Protein AF-A0A7R9MNR8-F1 (afdb_monomer_lite)

Secondary structure (DSSP, 8-state):
-HHHHHHHHHHTTT-GGGSSHHHHHHHHHHHHTT----SS---SHHHHHHHHHHHHHHHHHHHHHHHHHHHHHHHHHHHHHHHHHHHHHHHHHHHHHHHHHHHHHHHHHHHHHHHHHTT---HHHHHHHHHHHHHHHHHHHHHHHHHHHHHHHHS---HHHHHHHHHHHHHHHHHHHHHHHHHHHT-

InterPro domains:
  IPR003937 Potassium channel, voltage dependent, KCNQ [PTHR47735] (5-116)
  IPR013099 Potassium channel domain [PF07885] (7-70)
  IPR013821 Potassium channel, voltage dependent, KCNQ, C-terminal [PF03520] (137-187)

Radius of gyration: 37.28 Å; chains: 1; bounding box: 71×50×100 Å

Sequence (187 aa):
CLLGYISYIVEKDDNEQFDNIAEAMWWSVVTLATVGYGDRVPVTWLGKLIASVFTVLGVALFALPAGIIGAGLALKVEEEERNRQRKKKKAAAATLIQCAWRCYKSSIKYNETSRFFAHKPTDIYKFYYFETIEKKFICLTKFFIAKQRFVDLLRPLDIKSIIESYKYGQLDVMSRVGHMQTTIDTI

Organism: NCBI:txid334625

Foldseek 3Di:
DVLLVVLLVVQCVPDPQSVDSVSSVVQVVCLLVVNCPVSDDRPDPVNVVSNVVVSVVSVVVVCVVVVVVVVVVVVVVVVVVVVVLVVQLVVLVVQLVVLVVQLVVLVVVLVVLVVVCVVPDDPVSVVVNVVSVVSNVVSVVSNVVSVVSNVVSVDDDDVVVVVVVVVVVVVVVVVVVVVVVVVVVVD

pLDDT: mean 87.33, std 8.35, range [61.56, 96.88]

Structure (mmCIF, N/CA/C/O backbone):
data_AF-A0A7R9MNR8-F1
#
_entry.id   AF-A0A7R9MNR8-F1
#
loop_
_atom_site.group_PDB
_atom_site.id
_atom_site.type_symbol
_atom_site.label_atom_id
_atom_site.label_alt_id
_atom_site.label_comp_id
_atom_site.label_asym_id
_atom_site.label_entity_id
_atom_site.label_seq_id
_atom_site.pdbx_PDB_ins_code
_atom_site.Cartn_x
_atom_site.Cartn_y
_atom_site.Cartn_z
_atom_site.occupancy
_atom_site.B_iso_or_equiv
_atom_site.auth_seq_id
_atom_site.auth_comp_id
_atom_site.auth_asym_id
_atom_site.auth_atom_id
_atom_site.pdbx_PDB_model_num
ATOM 1 N N . CYS A 1 1 ? -13.052 5.473 27.434 1.00 77.69 1 CYS A N 1
ATOM 2 C CA . CYS A 1 1 ? -12.970 6.334 28.638 1.00 77.69 1 CYS A CA 1
ATOM 3 C C . CYS A 1 1 ? -14.328 6.891 29.062 1.00 77.69 1 CYS A C 1
ATOM 5 O O . CYS A 1 1 ? -14.785 6.504 30.126 1.00 77.69 1 CYS A O 1
ATOM 7 N N . LEU A 1 2 ? -15.007 7.719 28.249 1.00 89.25 2 LEU A N 1
ATOM 8 C CA . LEU A 1 2 ? -16.340 8.250 28.606 1.00 89.25 2 LEU A CA 1
ATOM 9 C C . LEU A 1 2 ? -17.377 7.144 28.858 1.00 89.25 2 LEU A C 1
ATOM 11 O O . LEU A 1 2 ? -18.070 7.187 29.865 1.00 89.25 2 LEU A O 1
ATOM 15 N N . LEU A 1 3 ? -17.410 6.115 28.002 1.00 91.81 3 LEU A N 1
ATOM 16 C CA . LEU A 1 3 ? -18.288 4.951 28.170 1.00 91.81 3 LEU A CA 1
ATOM 17 C C . LEU A 1 3 ? -18.103 4.263 29.538 1.00 91.81 3 LEU A C 1
ATOM 19 O O . LEU A 1 3 ? -19.086 3.959 30.207 1.00 91.81 3 LEU A O 1
ATOM 23 N N . GLY A 1 4 ? -16.854 4.058 29.970 1.00 92.00 4 GLY A N 1
ATOM 24 C CA . GLY A 1 4 ? -16.546 3.453 31.269 1.00 92.00 4 GLY A CA 1
ATOM 25 C C . GLY A 1 4 ? -16.951 4.342 32.444 1.00 92.00 4 GLY A C 1
ATOM 26 O O . GLY A 1 4 ? -17.544 3.857 33.395 1.00 92.00 4 GLY A O 1
ATOM 27 N N . TYR A 1 5 ? -16.714 5.654 32.354 1.00 92.81 5 TYR A N 1
ATOM 28 C CA . TYR A 1 5 ? -17.114 6.596 33.404 1.00 92.81 5 TYR A CA 1
ATOM 29 C C . TYR A 1 5 ? -18.638 6.692 33.571 1.00 92.81 5 TYR A C 1
ATOM 31 O O . TYR A 1 5 ? -19.136 6.649 34.691 1.00 92.81 5 TYR A O 1
ATOM 39 N N . ILE A 1 6 ? -19.387 6.779 32.467 1.00 92.50 6 ILE A N 1
ATOM 40 C CA . ILE A 1 6 ? -20.854 6.849 32.522 1.00 92.50 6 ILE A CA 1
ATOM 41 C C . ILE A 1 6 ? -21.433 5.531 33.047 1.00 92.50 6 ILE A C 1
ATOM 43 O O . ILE A 1 6 ? -22.323 5.550 33.890 1.00 92.50 6 ILE A O 1
ATOM 47 N N . SER A 1 7 ? -20.898 4.393 32.601 1.00 91.69 7 SER A N 1
ATOM 48 C CA . SER A 1 7 ? -21.370 3.083 33.068 1.00 91.69 7 SER A CA 1
ATOM 49 C C . SER A 1 7 ? -21.051 2.856 34.545 1.00 91.69 7 SER A C 1
ATOM 51 O O . SER A 1 7 ? -21.878 2.293 35.243 1.00 91.69 7 SER A O 1
ATOM 53 N N . TYR A 1 8 ? -19.922 3.373 35.050 1.00 93.44 8 TYR A N 1
ATOM 54 C CA . TYR A 1 8 ? -19.621 3.374 36.485 1.00 93.44 8 TYR A CA 1
ATOM 55 C C . TYR A 1 8 ? -20.694 4.109 37.291 1.00 93.44 8 TYR A C 1
ATOM 57 O O . TYR A 1 8 ? -21.227 3.553 38.238 1.00 93.44 8 TYR A O 1
ATOM 65 N N . ILE A 1 9 ? -21.050 5.338 36.901 1.00 93.12 9 ILE A N 1
ATOM 66 C CA . ILE A 1 9 ? -22.051 6.127 37.638 1.00 93.12 9 ILE A CA 1
ATOM 67 C C . ILE A 1 9 ? -23.422 5.442 37.633 1.00 93.12 9 ILE A C 1
ATOM 69 O O . ILE A 1 9 ? -24.132 5.508 38.627 1.00 93.12 9 ILE A O 1
ATOM 73 N N . VAL A 1 10 ? -23.795 4.806 36.521 1.00 92.62 10 VAL A N 1
ATOM 74 C CA . VAL A 1 10 ? -25.116 4.181 36.364 1.00 92.62 10 VAL A CA 1
ATOM 75 C C . VAL A 1 10 ? -25.206 2.814 37.048 1.00 92.62 10 VAL A C 1
ATOM 77 O O . VAL A 1 10 ? -26.281 2.446 37.499 1.00 92.62 10 VAL A O 1
ATOM 80 N N . GLU A 1 11 ? -24.109 2.059 37.121 1.00 92.50 11 GLU A N 1
ATOM 81 C CA . GLU A 1 11 ? -24.115 0.675 37.622 1.00 92.50 11 GLU A CA 1
ATOM 82 C C . GLU A 1 11 ? -23.574 0.526 39.048 1.00 92.50 11 GLU A C 1
ATOM 84 O O . GLU A 1 11 ? -23.785 -0.521 39.648 1.00 92.50 11 GLU A O 1
ATOM 89 N N . LYS A 1 12 ? -22.893 1.532 39.612 1.00 90.62 12 LYS A N 1
ATOM 90 C CA . LYS A 1 12 ? -22.214 1.414 40.915 1.00 90.62 12 LYS A CA 1
ATOM 91 C C . LYS A 1 12 ? -23.130 0.964 42.058 1.00 90.62 12 LYS A C 1
ATOM 93 O O . LYS A 1 12 ? -22.686 0.200 42.908 1.00 90.62 12 LYS A O 1
ATOM 98 N N . ASP A 1 13 ? -24.368 1.450 42.092 1.00 89.31 13 ASP A N 1
ATOM 99 C CA . ASP A 1 13 ? -25.290 1.177 43.202 1.00 89.31 13 ASP A CA 1
ATOM 100 C C . ASP A 1 13 ? -26.011 -0.177 43.057 1.00 89.31 13 ASP A C 1
ATOM 102 O O . ASP A 1 13 ? -26.418 -0.766 44.056 1.00 89.31 13 ASP A O 1
ATOM 106 N N . ASP A 1 14 ? -26.128 -0.693 41.828 1.00 88.31 14 ASP A N 1
ATOM 107 C CA . ASP A 1 14 ? -26.904 -1.898 41.500 1.00 88.31 14 ASP A CA 1
ATOM 108 C C . ASP A 1 14 ? -26.027 -3.117 41.138 1.00 88.31 14 ASP A C 1
ATOM 110 O O . ASP A 1 14 ? -26.533 -4.237 41.035 1.00 88.31 14 ASP A O 1
ATOM 114 N N . ASN A 1 15 ? -24.722 -2.928 40.904 1.00 89.25 15 ASN A N 1
ATOM 115 C CA . ASN A 1 15 ? -23.838 -3.956 40.358 1.00 89.25 15 ASN A CA 1
ATOM 116 C C . ASN A 1 15 ? -22.444 -3.955 41.007 1.00 89.25 15 ASN A C 1
ATOM 118 O O . ASN A 1 15 ? -21.586 -3.124 40.703 1.00 89.25 15 ASN A O 1
ATOM 122 N N . GLU A 1 16 ? -22.172 -4.983 41.816 1.00 88.56 16 GLU A N 1
ATOM 123 C CA . GLU A 1 16 ? -20.882 -5.188 42.496 1.00 88.56 16 GLU A CA 1
ATOM 124 C C . GLU A 1 16 ? -19.697 -5.365 41.522 1.00 88.56 16 GLU A C 1
ATOM 126 O O . GLU A 1 16 ? -18.543 -5.157 41.892 1.00 88.56 16 GLU A O 1
ATOM 131 N N . GLN A 1 17 ? -19.951 -5.694 40.247 1.00 89.12 17 GLN A N 1
ATOM 132 C CA . GLN A 1 17 ? -18.903 -5.813 39.222 1.00 89.12 17 GLN A CA 1
ATOM 133 C C . GLN A 1 17 ? -18.257 -4.461 38.867 1.00 89.12 17 GLN A C 1
ATOM 135 O O . GLN A 1 17 ? -17.151 -4.435 38.319 1.00 89.12 17 GLN A O 1
ATOM 140 N N . PHE A 1 18 ? -18.935 -3.346 39.171 1.00 89.00 18 PHE A N 1
ATOM 141 C CA . PHE A 1 18 ? -18.499 -1.974 38.894 1.00 89.00 18 PHE A CA 1
ATOM 142 C C . PHE A 1 18 ? -18.118 -1.209 40.173 1.00 89.00 18 PHE A C 1
ATOM 144 O O . PHE A 1 18 ? -18.312 0.001 40.250 1.00 89.00 18 PHE A O 1
ATOM 151 N N . ASP A 1 19 ? -17.529 -1.889 41.161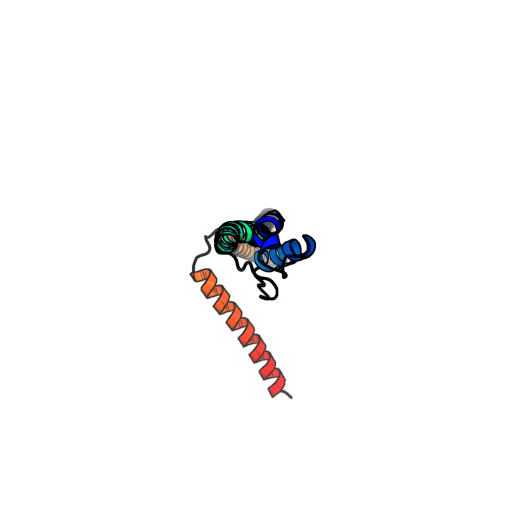 1.00 88.00 19 ASP A N 1
ATOM 152 C CA . ASP A 1 19 ? -17.138 -1.289 42.448 1.00 88.00 19 ASP A CA 1
ATOM 153 C C . ASP A 1 19 ? -16.115 -0.137 42.296 1.00 88.00 19 ASP A C 1
ATOM 155 O O . ASP A 1 19 ? -16.270 0.970 42.828 1.00 88.00 19 ASP A O 1
ATOM 159 N N . ASN A 1 20 ? -15.100 -0.346 41.449 1.00 91.44 20 ASN A N 1
ATOM 160 C CA . ASN A 1 20 ? -14.045 0.631 41.179 1.00 91.44 20 ASN A CA 1
ATOM 161 C C . ASN A 1 20 ? -14.114 1.190 39.753 1.00 91.44 20 ASN A C 1
ATOM 163 O O . ASN A 1 20 ? -14.348 0.467 38.785 1.00 91.44 20 ASN A O 1
ATOM 167 N N . ILE A 1 21 ? -13.782 2.477 39.590 1.00 92.62 21 ILE A N 1
ATOM 168 C CA . ILE A 1 21 ? -13.723 3.126 38.266 1.00 92.62 21 ILE A CA 1
ATOM 169 C C . ILE A 1 21 ? -12.758 2.415 37.302 1.00 92.62 21 ILE A C 1
ATOM 171 O O . ILE A 1 21 ? -12.997 2.384 36.096 1.00 92.62 21 ILE A O 1
ATOM 175 N N . ALA A 1 22 ? -11.688 1.810 37.828 1.00 93.12 22 ALA A N 1
ATOM 176 C CA . ALA A 1 22 ? -10.733 1.031 37.046 1.00 93.12 22 ALA A CA 1
ATOM 177 C C . ALA A 1 22 ? -11.398 -0.165 36.343 1.00 93.12 22 ALA A C 1
ATOM 179 O O . ALA A 1 22 ? -11.088 -0.442 35.186 1.00 93.12 22 ALA A O 1
ATOM 180 N N . GLU A 1 23 ? -12.366 -0.808 36.997 1.00 92.12 23 GLU A N 1
ATOM 181 C CA . GLU A 1 23 ? -13.097 -1.957 36.456 1.00 92.12 23 GLU A CA 1
ATOM 182 C C . GLU A 1 23 ? -14.050 -1.540 35.338 1.00 92.12 23 GLU A C 1
ATOM 184 O O . GLU A 1 23 ? -14.125 -2.172 34.283 1.00 92.12 23 GLU A O 1
ATOM 189 N N . ALA A 1 24 ? -14.701 -0.390 35.513 1.00 93.06 24 ALA A N 1
ATOM 190 C CA . ALA A 1 24 ? -15.523 0.211 34.474 1.00 93.06 24 ALA A CA 1
ATOM 191 C C . ALA A 1 24 ? -14.689 0.646 33.256 1.00 93.06 24 ALA A C 1
ATOM 193 O O . ALA A 1 24 ? -15.119 0.519 32.104 1.00 93.06 24 ALA A O 1
ATOM 194 N N . MET A 1 25 ? -13.471 1.151 33.491 1.00 93.25 25 MET A N 1
ATOM 195 C CA . MET A 1 25 ? -12.528 1.474 32.422 1.00 93.25 25 MET A CA 1
ATOM 196 C C . MET A 1 25 ? -12.075 0.216 31.680 1.00 93.25 25 MET A C 1
ATOM 198 O O . MET A 1 25 ? -12.123 0.226 30.448 1.00 93.25 25 MET A O 1
ATOM 202 N N . TRP A 1 26 ? -11.710 -0.850 32.400 1.00 93.62 26 TRP A N 1
ATOM 203 C CA . TRP A 1 26 ? -11.358 -2.153 31.829 1.00 93.62 26 TRP A CA 1
ATOM 204 C C . TRP A 1 26 ? -12.468 -2.680 30.919 1.00 93.62 26 TRP A C 1
ATOM 206 O O . TRP A 1 26 ? -12.231 -2.901 29.727 1.00 93.62 26 TRP A O 1
ATOM 216 N N . TRP A 1 27 ? -13.697 -2.757 31.435 1.00 93.94 27 TRP A N 1
ATOM 217 C CA .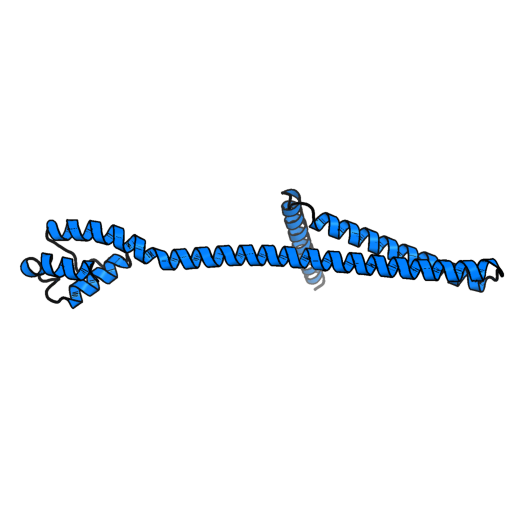 TRP A 1 27 ? -14.864 -3.161 30.656 1.00 93.94 27 TRP A CA 1
ATOM 218 C C . TRP A 1 27 ? -15.039 -2.303 29.395 1.00 93.94 27 TRP A C 1
ATOM 220 O O . TRP A 1 27 ? -15.268 -2.831 28.304 1.00 93.94 27 TRP A O 1
ATOM 230 N N . SER A 1 28 ? -14.870 -0.979 29.504 1.00 93.00 28 SER A N 1
ATOM 231 C CA . SER A 1 28 ? -15.012 -0.080 28.355 1.00 93.00 28 SER A CA 1
ATOM 232 C C . SER A 1 28 ? -13.949 -0.309 27.278 1.00 93.00 28 SER A C 1
ATOM 234 O O . SER A 1 28 ? -14.263 -0.215 26.095 1.00 93.00 28 SER A O 1
ATOM 236 N N . VAL A 1 29 ? -12.706 -0.633 27.653 1.00 93.12 29 VAL A N 1
ATOM 237 C CA . VAL A 1 29 ? -11.627 -0.930 26.697 1.00 93.12 29 VAL A CA 1
ATOM 238 C C . VAL A 1 29 ? -11.895 -2.256 25.990 1.00 93.12 29 VAL A C 1
ATOM 240 O O . VAL A 1 29 ? -11.846 -2.306 24.765 1.00 93.12 29 VAL A O 1
ATOM 243 N N . VAL A 1 30 ? -12.245 -3.303 26.742 1.00 93.62 30 VAL A N 1
ATOM 244 C CA . VAL A 1 30 ? -12.577 -4.637 26.210 1.00 93.62 30 VAL A CA 1
ATOM 245 C C . VAL A 1 30 ? -13.776 -4.581 25.260 1.00 93.62 30 VAL A C 1
ATOM 247 O O . VAL A 1 30 ? -13.766 -5.218 24.205 1.00 93.62 30 VAL A O 1
ATOM 250 N N . THR A 1 31 ? -14.792 -3.790 25.608 1.00 92.25 31 THR A N 1
ATOM 251 C CA . THR A 1 31 ? -16.005 -3.614 24.800 1.00 92.25 31 THR A CA 1
ATOM 252 C C . THR A 1 31 ? -15.723 -2.812 23.526 1.00 92.25 31 THR A C 1
ATOM 254 O O . THR A 1 31 ? -16.131 -3.221 22.442 1.00 92.25 31 THR A O 1
ATOM 257 N N . LEU A 1 32 ? -14.969 -1.708 23.617 1.00 91.25 32 LEU A N 1
ATOM 258 C CA . LEU A 1 32 ? -14.609 -0.884 22.452 1.00 91.25 32 LEU A CA 1
ATOM 259 C C . LEU A 1 32 ? -13.645 -1.587 21.494 1.00 91.25 32 LEU A C 1
ATOM 261 O O . LEU A 1 32 ? -13.730 -1.386 20.286 1.00 91.25 32 LEU A O 1
ATOM 265 N N . ALA A 1 33 ? -12.763 -2.435 22.021 1.00 91.56 33 ALA A N 1
ATOM 266 C CA . ALA A 1 33 ? -11.901 -3.298 21.223 1.00 91.56 33 ALA A CA 1
ATOM 267 C C . ALA A 1 33 ? -12.650 -4.503 20.624 1.00 91.56 33 ALA A C 1
ATOM 269 O O . ALA A 1 33 ? -12.027 -5.335 19.969 1.00 91.56 33 ALA A O 1
ATOM 270 N N . THR A 1 34 ? -13.970 -4.613 20.825 1.00 92.56 34 THR A N 1
ATOM 271 C CA . THR A 1 34 ? -14.826 -5.710 20.338 1.00 92.56 34 THR A CA 1
ATOM 272 C C . THR A 1 34 ? -14.420 -7.106 20.828 1.00 92.56 34 THR A C 1
ATOM 274 O O . THR A 1 34 ? -14.786 -8.103 20.216 1.00 92.56 34 THR A O 1
ATOM 277 N N . VAL A 1 35 ? -13.684 -7.190 21.943 1.00 94.56 35 VAL A N 1
ATOM 278 C CA . VAL A 1 35 ? -13.235 -8.468 22.520 1.00 94.56 35 VAL A CA 1
ATOM 279 C C . VAL A 1 35 ? -14.364 -9.136 23.304 1.00 94.56 35 VAL A C 1
ATOM 281 O O . VAL A 1 35 ? -14.659 -10.302 23.074 1.00 94.56 35 VAL A O 1
ATOM 284 N N . GLY A 1 36 ? -15.013 -8.389 24.205 1.00 93.12 36 GLY A N 1
ATOM 285 C CA . GLY A 1 36 ? -16.240 -8.825 24.882 1.00 93.12 36 GLY A CA 1
ATOM 286 C C . GLY A 1 36 ? -16.108 -10.089 25.741 1.00 93.12 36 GLY A C 1
ATOM 287 O O . GLY A 1 36 ? -16.893 -11.014 25.568 1.00 93.12 36 GLY A O 1
ATOM 288 N N . TYR A 1 37 ? -15.162 -10.129 26.687 1.00 93.56 37 TYR A N 1
ATOM 289 C CA . TYR A 1 37 ? -14.966 -11.290 27.574 1.00 93.56 37 TYR A CA 1
ATOM 290 C C . TYR A 1 37 ? -16.206 -11.679 28.396 1.00 93.56 37 TYR A C 1
ATOM 292 O O . TYR A 1 37 ? -16.355 -12.845 28.751 1.00 93.56 37 TYR A O 1
ATOM 300 N N . GLY A 1 38 ? -17.090 -10.721 28.694 1.00 91.75 38 GLY A N 1
ATOM 301 C CA . GLY A 1 38 ? -18.311 -10.962 29.470 1.00 91.75 38 GLY A CA 1
ATOM 302 C C . GLY A 1 38 ? -18.076 -11.146 30.973 1.00 91.75 38 GLY A C 1
ATOM 303 O O . G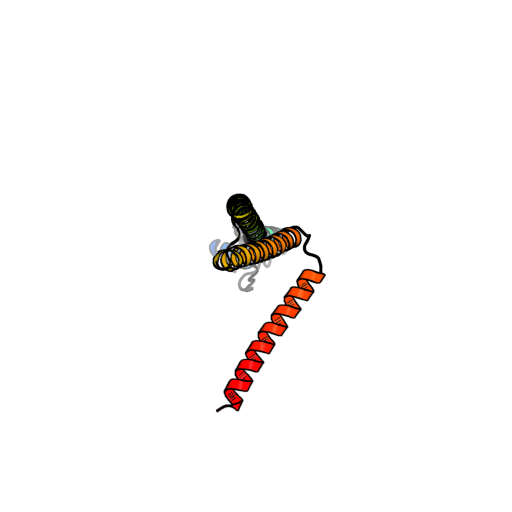LY A 1 38 ? -18.990 -11.548 31.681 1.00 91.75 38 GLY A O 1
ATOM 304 N N . ASP A 1 39 ? -16.872 -10.837 31.459 1.00 92.19 39 ASP A N 1
ATOM 305 C CA . ASP A 1 39 ? -16.488 -10.856 32.874 1.00 92.19 39 ASP A CA 1
ATOM 306 C C . ASP A 1 39 ? -17.197 -9.767 33.688 1.00 92.19 39 ASP A C 1
ATOM 308 O O . ASP A 1 39 ? -17.528 -9.970 34.854 1.00 92.19 39 ASP A O 1
ATOM 312 N N . ARG A 1 40 ? -17.440 -8.614 33.061 1.00 90.44 40 ARG A N 1
ATOM 313 C CA . ARG A 1 40 ? -18.198 -7.496 33.625 1.00 90.44 40 ARG A CA 1
ATOM 314 C C . ARG A 1 40 ? -19.200 -7.019 32.596 1.00 90.44 40 ARG A C 1
ATOM 316 O O . ARG A 1 40 ? -18.846 -6.859 31.429 1.00 90.44 40 ARG A O 1
ATOM 323 N N . VAL A 1 41 ? -20.445 -6.799 33.000 1.00 92.50 41 VAL A N 1
ATOM 324 C CA . VAL A 1 41 ? -21.503 -6.322 32.098 1.00 92.50 41 VAL A CA 1
ATOM 325 C C . VAL A 1 41 ? -22.496 -5.436 32.846 1.00 92.50 41 VAL A C 1
ATOM 327 O O . VAL A 1 41 ? -22.835 -5.751 33.986 1.00 92.50 41 VAL A O 1
ATOM 330 N N . PRO A 1 42 ? -22.989 -4.344 32.232 1.00 92.44 42 PRO A N 1
ATOM 331 C CA . PRO A 1 42 ? -24.052 -3.552 32.835 1.00 92.44 42 PRO A CA 1
ATOM 332 C C . PRO A 1 42 ? -25.316 -4.409 32.965 1.00 92.44 42 PRO A C 1
ATOM 334 O O . PRO A 1 42 ? -25.736 -5.065 32.004 1.00 92.44 42 PRO A O 1
ATOM 337 N N . VAL A 1 43 ? -25.916 -4.427 34.152 1.00 92.44 43 VAL A N 1
ATOM 338 C CA . VAL A 1 43 ? -27.105 -5.224 34.476 1.00 92.44 43 VAL A CA 1
ATOM 339 C C . VAL A 1 43 ? -28.363 -4.364 34.375 1.00 92.44 43 VAL A C 1
ATOM 341 O O . VAL A 1 43 ? -29.393 -4.859 33.892 1.00 92.44 43 VAL A O 1
ATOM 344 N N . THR A 1 44 ? -28.269 -3.081 34.736 1.00 94.44 44 THR A N 1
ATOM 345 C CA . THR A 1 44 ? -29.399 -2.148 34.735 1.00 94.44 44 THR A CA 1
ATOM 346 C C . THR A 1 44 ? -29.912 -1.892 33.316 1.00 94.44 44 THR A C 1
ATOM 348 O O . THR A 1 44 ? -29.174 -1.919 32.325 1.00 94.44 44 THR A O 1
ATOM 351 N N . TRP A 1 45 ? -31.214 -1.625 33.192 1.00 93.00 45 TRP A N 1
ATOM 352 C CA . TRP A 1 45 ? -31.818 -1.284 31.900 1.00 93.00 45 TRP A CA 1
ATOM 353 C C . TRP A 1 45 ? -31.204 -0.009 31.303 1.00 93.00 45 TRP A C 1
ATOM 355 O O . TRP A 1 45 ? -30.883 0.036 30.113 1.00 93.00 45 TRP A O 1
ATOM 365 N N . LEU A 1 46 ? -30.997 1.010 32.141 1.00 92.25 46 LEU A N 1
ATOM 366 C CA . LEU A 1 46 ? -30.428 2.288 31.723 1.00 92.25 46 LEU A CA 1
ATOM 367 C C . LEU A 1 46 ? -28.963 2.136 31.287 1.00 92.25 46 LEU A C 1
ATOM 369 O O . LEU A 1 46 ? -28.584 2.652 30.233 1.00 92.25 46 LEU A O 1
ATOM 373 N N . GLY A 1 47 ? -28.167 1.379 32.048 1.00 91.69 47 GLY A N 1
ATOM 374 C CA . GLY A 1 47 ? -26.771 1.082 31.733 1.00 91.69 47 GLY A CA 1
ATOM 375 C C . GLY A 1 47 ? -26.631 0.360 30.399 1.00 91.69 47 GLY A C 1
ATOM 376 O O . GLY A 1 47 ? -25.831 0.771 29.562 1.00 91.69 47 GLY A O 1
ATOM 377 N N . LYS A 1 48 ? -27.481 -0.638 30.129 1.00 93.50 48 LYS A N 1
ATOM 378 C CA . LYS A 1 48 ? -27.519 -1.346 28.836 1.00 93.50 48 LYS A CA 1
ATOM 379 C C . LYS A 1 48 ? -27.859 -0.427 27.664 1.00 93.50 48 LYS A C 1
ATOM 381 O O . LYS A 1 48 ? -27.220 -0.518 26.614 1.00 93.50 48 LYS A O 1
ATOM 386 N N . LEU A 1 49 ? -28.834 0.470 27.829 1.00 94.88 49 LEU A N 1
ATOM 387 C CA . LEU A 1 49 ? -29.237 1.401 26.772 1.00 94.88 49 LEU A CA 1
ATOM 388 C C . LEU A 1 49 ? -28.082 2.349 26.426 1.00 94.88 49 LEU A C 1
ATOM 390 O O . LEU A 1 49 ? -27.670 2.427 25.267 1.00 94.88 49 LEU A O 1
ATOM 394 N N . ILE A 1 50 ? -27.487 2.994 27.429 1.00 91.75 50 ILE A N 1
ATOM 395 C CA . ILE A 1 50 ? -26.356 3.909 27.233 1.00 91.75 50 ILE A CA 1
ATOM 396 C C . ILE A 1 50 ? -25.143 3.160 26.664 1.00 91.75 50 ILE A C 1
ATOM 398 O O . ILE A 1 50 ? -24.536 3.618 25.692 1.00 91.75 50 ILE A O 1
ATOM 402 N N . ALA A 1 51 ? -24.823 1.986 27.213 1.00 91.88 51 ALA A N 1
ATOM 403 C CA . ALA A 1 51 ? -23.732 1.145 26.739 1.00 91.88 51 ALA A CA 1
ATOM 404 C C . ALA A 1 51 ? -23.894 0.769 25.266 1.00 91.88 51 ALA A C 1
ATOM 406 O O . ALA A 1 51 ? -22.921 0.843 24.517 1.00 91.88 51 ALA A O 1
ATOM 407 N N . SER A 1 52 ? -25.107 0.426 24.825 1.00 93.31 52 SER A N 1
ATOM 408 C CA . SER A 1 52 ? -25.367 0.063 23.428 1.00 93.31 52 SER A CA 1
ATOM 409 C C . SER A 1 52 ? -25.089 1.226 22.467 1.00 93.31 52 SER A C 1
ATOM 411 O O . SER A 1 52 ? -24.337 1.064 21.505 1.00 93.31 52 SER A O 1
ATOM 413 N N . VAL A 1 53 ? -25.599 2.425 22.771 1.00 93.38 53 VAL A N 1
ATOM 414 C CA . VAL A 1 53 ? -25.439 3.618 21.923 1.00 93.38 53 VAL A CA 1
ATOM 415 C C . VAL A 1 53 ? -23.971 4.033 21.839 1.00 93.38 53 VAL A C 1
ATOM 417 O O . VAL A 1 53 ? -23.435 4.249 20.750 1.00 93.38 53 VAL A O 1
ATOM 420 N N . PHE A 1 54 ? -23.291 4.108 22.984 1.00 91.88 54 PHE A N 1
ATOM 421 C CA . PHE A 1 54 ? -21.889 4.517 23.030 1.00 91.88 54 PHE A CA 1
ATOM 422 C C . PHE A 1 54 ? -20.939 3.463 22.456 1.00 91.88 54 PHE A C 1
ATOM 424 O O . PHE A 1 54 ? -19.924 3.837 21.872 1.00 91.88 54 PHE A O 1
ATOM 431 N N . THR A 1 55 ? -21.253 2.170 22.576 1.00 91.75 55 THR A N 1
ATOM 432 C CA . THR A 1 55 ? -20.445 1.103 21.963 1.00 91.75 55 THR A CA 1
ATOM 433 C C . THR A 1 55 ? -20.506 1.180 20.442 1.00 91.75 55 THR A C 1
ATOM 435 O O . THR A 1 55 ? -19.458 1.142 19.804 1.00 91.75 55 THR A O 1
ATOM 438 N N . VAL A 1 56 ? -21.689 1.375 19.847 1.00 92.44 56 VAL A N 1
ATOM 439 C CA . VAL A 1 56 ? -21.824 1.511 18.382 1.00 92.44 56 VAL A CA 1
ATOM 440 C C . VAL A 1 56 ? -20.994 2.686 17.854 1.00 92.44 56 VAL A C 1
ATOM 442 O O . VAL A 1 56 ? -20.234 2.531 16.898 1.00 92.44 56 VAL A O 1
ATOM 445 N N . LEU A 1 57 ? -21.079 3.849 18.506 1.00 92.12 57 LEU A N 1
ATOM 446 C CA . LEU A 1 57 ? -20.285 5.025 18.129 1.00 92.12 57 LEU A CA 1
ATOM 447 C C . LEU A 1 57 ? -18.784 4.820 18.380 1.00 92.12 57 LEU A C 1
ATOM 449 O O . LEU A 1 57 ? -17.946 5.212 17.568 1.00 92.12 57 LEU A O 1
ATOM 453 N N . GLY A 1 58 ? -18.433 4.205 19.506 1.00 90.50 58 GLY A N 1
ATOM 454 C CA . GLY A 1 58 ? -17.051 4.014 19.916 1.00 90.50 58 GLY A CA 1
ATOM 455 C C . GLY A 1 58 ? -16.294 3.004 19.053 1.00 90.50 58 GLY A C 1
ATOM 456 O O . GLY A 1 58 ? -15.146 3.265 18.698 1.00 90.50 58 GLY A O 1
ATOM 457 N N . VAL A 1 59 ? -16.936 1.903 18.652 1.00 92.12 59 VAL A N 1
ATOM 458 C CA . VAL A 1 59 ? -16.351 0.907 17.737 1.00 92.12 59 VAL A CA 1
ATOM 459 C C . VAL A 1 59 ? -16.072 1.528 16.367 1.00 92.12 59 VAL A C 1
ATOM 461 O O . VAL A 1 59 ? -14.996 1.317 15.808 1.00 92.12 59 VAL A O 1
ATOM 464 N N . ALA A 1 60 ? -16.986 2.361 15.852 1.00 91.50 60 ALA A N 1
ATOM 465 C CA . ALA A 1 60 ? -16.778 3.063 14.587 1.00 91.50 60 ALA A CA 1
ATOM 466 C C . ALA A 1 60 ? -15.527 3.958 14.624 1.00 91.50 60 ALA A C 1
ATOM 468 O O . ALA A 1 60 ? -14.727 3.935 13.691 1.00 91.50 60 ALA A O 1
ATOM 469 N N . LEU A 1 61 ? -15.317 4.697 15.720 1.00 90.88 61 LEU A N 1
ATOM 470 C CA . LEU A 1 61 ? -14.131 5.539 15.902 1.00 90.88 61 LEU A CA 1
ATOM 471 C C . LEU A 1 61 ? -12.848 4.716 16.085 1.00 90.88 61 LEU A C 1
ATOM 473 O O . LEU A 1 61 ? -11.813 5.072 15.523 1.00 90.88 61 LEU A O 1
ATOM 477 N N . PHE A 1 62 ? -12.908 3.613 16.835 1.00 90.25 62 PHE A N 1
ATOM 478 C CA . PHE A 1 62 ? -11.749 2.750 17.078 1.00 90.25 62 PHE A CA 1
ATOM 479 C C . PHE A 1 62 ? -11.293 1.996 15.817 1.00 90.25 62 PHE A C 1
ATOM 481 O O . PHE A 1 62 ? -10.118 1.658 15.692 1.00 90.25 62 PHE A O 1
ATOM 488 N N . ALA A 1 63 ? -12.186 1.793 14.844 1.00 91.31 63 ALA A N 1
ATOM 489 C CA . ALA A 1 63 ? -11.865 1.194 13.549 1.00 91.31 63 ALA A CA 1
ATOM 490 C C . ALA A 1 63 ? -11.156 2.156 12.569 1.00 91.31 63 ALA A C 1
ATOM 492 O O . ALA A 1 63 ? -10.489 1.703 11.633 1.00 91.31 63 ALA A O 1
ATOM 493 N N . LEU A 1 64 ? -11.255 3.479 12.769 1.00 94.31 64 LEU A N 1
ATOM 494 C CA . LEU A 1 64 ? -10.700 4.472 11.837 1.00 94.31 64 LEU A CA 1
ATOM 495 C C . LEU A 1 64 ? -9.178 4.374 11.641 1.00 94.31 64 LEU A C 1
ATOM 497 O O . LEU A 1 64 ? -8.752 4.427 10.487 1.00 94.31 64 LEU A O 1
ATOM 501 N N . PRO A 1 65 ? -8.334 4.202 12.681 1.00 92.69 65 PRO A N 1
ATOM 502 C CA . PRO A 1 65 ? -6.886 4.113 12.494 1.00 92.69 65 PRO A CA 1
ATOM 503 C C . PRO A 1 65 ? -6.483 2.949 11.582 1.00 92.69 65 PRO A C 1
ATOM 505 O O . PRO A 1 65 ? -5.659 3.126 10.684 1.00 92.69 65 PRO A O 1
ATOM 508 N N . ALA A 1 66 ? -7.111 1.781 11.753 1.00 92.31 66 ALA A N 1
ATOM 509 C CA . ALA A 1 66 ? -6.884 0.626 10.890 1.00 92.31 66 ALA A CA 1
ATOM 510 C C . ALA A 1 66 ? -7.329 0.908 9.443 1.00 92.31 66 ALA A C 1
ATOM 512 O O . ALA A 1 66 ? -6.593 0.607 8.501 1.00 92.31 66 ALA A O 1
ATOM 513 N N . GLY A 1 67 ? -8.488 1.553 9.264 1.00 94.94 67 GLY A N 1
ATOM 514 C CA . GLY A 1 67 ? -8.996 1.958 7.950 1.00 94.94 67 GLY A CA 1
ATOM 515 C C . GLY A 1 67 ? -8.086 2.957 7.224 1.00 94.94 67 GLY A C 1
ATOM 516 O O . GLY A 1 67 ? -7.804 2.782 6.039 1.00 94.94 67 GLY A O 1
ATOM 517 N N . ILE A 1 68 ? -7.567 3.963 7.936 1.00 96.31 68 ILE A N 1
ATOM 518 C CA . ILE A 1 68 ? -6.647 4.973 7.385 1.00 96.31 68 ILE A CA 1
ATOM 519 C C . ILE A 1 68 ? -5.344 4.317 6.921 1.00 96.31 68 ILE A C 1
ATOM 521 O O . ILE A 1 68 ? -4.871 4.604 5.820 1.00 96.31 68 ILE A O 1
ATOM 525 N N . ILE A 1 69 ? -4.774 3.413 7.724 1.00 96.88 69 ILE A N 1
ATOM 526 C CA . ILE A 1 69 ? -3.545 2.697 7.357 1.00 96.88 69 ILE A CA 1
ATOM 527 C C . ILE A 1 69 ? -3.792 1.804 6.136 1.00 96.88 69 ILE A C 1
ATOM 529 O O . ILE A 1 69 ? -3.001 1.834 5.192 1.00 96.88 69 ILE A O 1
ATOM 533 N N . GLY A 1 70 ? -4.901 1.058 6.115 1.00 95.44 70 GLY A N 1
ATOM 534 C CA . GLY A 1 70 ? -5.272 0.211 4.979 1.00 95.44 70 GLY A CA 1
ATOM 535 C C . GLY A 1 70 ? -5.418 1.007 3.680 1.00 95.44 70 GLY A C 1
ATOM 536 O O . GLY A 1 70 ? -4.822 0.650 2.662 1.00 95.44 70 GLY A O 1
ATOM 537 N N . ALA A 1 71 ? -6.134 2.133 3.728 1.00 95.56 71 ALA A N 1
ATOM 538 C CA . ALA A 1 71 ? -6.294 3.027 2.584 1.00 95.56 71 ALA A CA 1
ATOM 539 C C . ALA A 1 71 ? -4.957 3.646 2.138 1.00 95.56 71 ALA A C 1
ATOM 541 O O . ALA A 1 71 ? -4.663 3.690 0.944 1.00 95.56 71 ALA A O 1
ATOM 542 N N . GLY A 1 72 ? -4.114 4.077 3.081 1.00 94.56 72 GLY A N 1
ATOM 543 C CA . GLY A 1 72 ? -2.801 4.649 2.780 1.00 94.56 72 GLY A CA 1
ATOM 544 C C . GLY A 1 72 ? -1.864 3.658 2.085 1.00 94.56 72 GLY A C 1
ATOM 545 O O . GLY A 1 72 ? -1.183 4.020 1.124 1.00 94.56 72 GLY A O 1
ATOM 546 N N . LEU A 1 73 ? -1.860 2.395 2.521 1.00 95.00 73 LEU A N 1
ATOM 547 C CA . LEU A 1 73 ? -1.087 1.339 1.867 1.00 95.00 73 LEU A CA 1
ATOM 548 C C . LEU A 1 73 ? -1.617 1.041 0.463 1.00 95.00 73 LEU A C 1
ATOM 550 O O . LEU A 1 73 ? -0.819 0.960 -0.470 1.00 95.00 73 LEU A O 1
ATOM 554 N N . ALA A 1 74 ? -2.937 0.946 0.291 1.00 91.00 74 ALA A N 1
ATOM 555 C CA . ALA A 1 74 ? -3.545 0.724 -1.020 1.00 91.00 74 ALA A CA 1
ATOM 556 C C . ALA A 1 74 ? -3.175 1.836 -2.020 1.00 91.00 74 ALA A C 1
ATOM 558 O O . ALA A 1 74 ? -2.725 1.547 -3.130 1.00 91.00 74 ALA A O 1
ATOM 559 N N . LEU A 1 75 ? -3.265 3.103 -1.600 1.00 94.00 75 LEU A N 1
ATOM 560 C CA . LEU A 1 75 ? -2.886 4.252 -2.429 1.00 94.00 75 LEU A CA 1
ATOM 561 C C . LEU A 1 75 ? -1.390 4.257 -2.771 1.00 94.00 75 LEU A C 1
ATOM 563 O O . LEU A 1 75 ? -1.016 4.557 -3.905 1.00 94.00 75 LEU A O 1
ATOM 567 N N . LYS A 1 76 ? -0.525 3.894 -1.816 1.00 91.69 76 LYS A N 1
ATOM 568 C CA . LYS A 1 76 ? 0.924 3.825 -2.045 1.00 91.69 76 LYS A CA 1
ATOM 569 C C . LYS A 1 76 ? 1.297 2.733 -3.049 1.00 91.69 76 LYS A C 1
ATOM 571 O O . LYS A 1 76 ? 2.169 2.960 -3.887 1.00 91.69 76 LYS A O 1
ATOM 576 N N . VAL A 1 77 ? 0.640 1.573 -2.986 1.00 93.19 77 VAL A N 1
ATOM 577 C CA . VAL A 1 77 ? 0.842 0.470 -3.942 1.00 93.19 77 VAL A CA 1
ATOM 578 C C . VAL A 1 77 ? 0.437 0.905 -5.352 1.00 93.19 77 VAL A C 1
ATOM 580 O O . VAL A 1 77 ? 1.204 0.713 -6.298 1.00 93.19 77 VAL A O 1
ATOM 583 N N . GLU A 1 78 ? -0.717 1.562 -5.490 1.00 90.38 78 GLU A N 1
ATOM 584 C CA . GLU A 1 78 ? -1.171 2.097 -6.777 1.00 90.38 78 GLU A CA 1
ATOM 585 C C . GLU A 1 78 ? -0.191 3.151 -7.326 1.00 90.38 78 GLU A C 1
ATOM 587 O O . GLU A 1 78 ? 0.180 3.136 -8.505 1.00 90.38 78 GLU A O 1
ATOM 592 N N . GLU A 1 79 ? 0.290 4.058 -6.472 1.00 92.56 79 GLU A N 1
ATOM 593 C CA . GLU A 1 79 ? 1.267 5.071 -6.864 1.00 92.56 79 GLU A CA 1
ATOM 594 C C . GLU A 1 79 ? 2.602 4.453 -7.302 1.00 92.56 79 GLU A C 1
ATOM 596 O O . GLU A 1 79 ? 3.186 4.879 -8.306 1.00 92.56 79 GLU A O 1
ATOM 601 N N . GLU A 1 80 ? 3.088 3.437 -6.589 1.00 92.12 80 GLU A N 1
ATOM 602 C CA . GLU A 1 80 ? 4.310 2.724 -6.947 1.00 92.12 80 GLU A CA 1
ATOM 603 C C . GLU A 1 80 ? 4.175 2.025 -8.302 1.00 92.12 80 GLU A C 1
ATOM 605 O O . GLU A 1 80 ? 5.084 2.110 -9.138 1.00 92.12 80 GLU A O 1
ATOM 610 N N . GLU A 1 81 ? 3.023 1.412 -8.576 1.00 88.06 81 GLU A N 1
ATOM 611 C CA . GLU A 1 81 ? 2.743 0.804 -9.871 1.00 88.06 81 GLU A CA 1
ATOM 612 C C . GLU A 1 81 ? 2.739 1.849 -10.997 1.00 88.06 81 GLU A C 1
ATOM 614 O O . GLU A 1 81 ? 3.444 1.679 -12.004 1.00 88.06 81 GLU A O 1
ATOM 619 N N . ARG A 1 82 ? 2.056 2.988 -10.807 1.00 87.88 82 ARG A N 1
ATOM 620 C CA . ARG A 1 82 ? 2.088 4.111 -11.764 1.00 87.88 82 ARG A CA 1
ATOM 621 C C . ARG A 1 82 ? 3.509 4.634 -11.974 1.00 87.88 82 ARG A C 1
ATOM 623 O O . ARG A 1 82 ? 3.928 4.881 -13.111 1.00 87.88 82 ARG A O 1
ATOM 630 N N . ASN A 1 83 ? 4.297 4.754 -10.908 1.00 91.75 83 ASN A N 1
ATOM 631 C CA . ASN A 1 83 ? 5.694 5.175 -10.981 1.00 91.75 83 ASN A CA 1
ATOM 632 C C . ASN A 1 83 ? 6.564 4.156 -11.727 1.00 91.75 83 ASN A C 1
ATOM 634 O O . ASN A 1 83 ? 7.417 4.546 -12.533 1.00 91.75 83 ASN A O 1
ATOM 638 N N . ARG A 1 84 ? 6.332 2.853 -11.539 1.00 88.56 84 ARG A N 1
ATOM 639 C CA . ARG A 1 84 ? 7.014 1.782 -12.278 1.00 88.56 84 ARG A CA 1
ATOM 640 C C . ARG A 1 84 ? 6.677 1.838 -13.766 1.00 88.56 84 ARG A C 1
ATOM 642 O O . ARG A 1 84 ? 7.586 1.748 -14.595 1.00 88.56 84 ARG A O 1
ATOM 649 N N . GLN A 1 85 ? 5.412 2.063 -14.120 1.00 87.62 85 GLN A N 1
ATOM 650 C CA . GLN A 1 85 ? 4.996 2.277 -15.510 1.00 87.62 85 GLN A CA 1
ATOM 651 C C . GLN A 1 85 ? 5.664 3.523 -16.111 1.00 87.62 85 GLN A C 1
ATOM 653 O O . GLN A 1 85 ? 6.214 3.467 -17.214 1.00 87.62 85 GLN A O 1
ATOM 658 N N . ARG A 1 86 ? 5.712 4.635 -15.366 1.00 88.69 86 ARG A N 1
ATOM 659 C CA . ARG A 1 86 ? 6.388 5.868 -15.798 1.00 88.69 86 ARG A CA 1
ATOM 660 C C . ARG A 1 86 ? 7.887 5.652 -16.024 1.00 88.69 86 ARG A C 1
ATOM 662 O O . ARG A 1 86 ? 8.418 6.122 -17.030 1.00 88.69 86 ARG A O 1
ATOM 669 N N . LYS A 1 87 ? 8.569 4.913 -15.140 1.00 92.62 87 LYS A N 1
ATOM 670 C CA . LYS A 1 87 ? 9.986 4.536 -15.302 1.00 92.62 87 LYS A CA 1
ATOM 671 C C . LYS A 1 87 ? 10.203 3.684 -16.559 1.00 92.62 87 LYS A C 1
ATOM 673 O O . LYS A 1 87 ? 11.106 3.993 -17.333 1.00 92.62 87 LYS A O 1
ATOM 678 N N . LYS A 1 88 ? 9.349 2.683 -16.816 1.00 90.44 88 LYS A N 1
ATOM 679 C CA . LYS A 1 88 ? 9.403 1.856 -18.041 1.00 90.44 88 LYS A CA 1
ATOM 680 C C . LYS A 1 88 ? 9.262 2.703 -19.314 1.00 90.44 88 LYS A C 1
ATOM 682 O O . LYS A 1 88 ? 10.071 2.556 -20.228 1.00 90.44 88 LYS A O 1
ATOM 687 N N . LYS A 1 89 ? 8.297 3.634 -19.349 1.00 90.62 89 LYS A N 1
ATOM 688 C CA . LYS A 1 89 ? 8.093 4.565 -20.477 1.00 90.62 89 LYS A CA 1
ATOM 689 C C . LYS A 1 89 ? 9.317 5.459 -20.711 1.00 90.62 89 LYS A C 1
ATOM 691 O O . LYS A 1 89 ? 9.778 5.575 -21.843 1.00 90.62 89 LYS A O 1
ATOM 696 N N . LYS A 1 90 ? 9.885 6.038 -19.643 1.00 93.69 90 LYS A N 1
ATOM 697 C CA . LYS A 1 90 ? 11.110 6.860 -19.717 1.00 93.69 90 LYS A CA 1
ATOM 698 C C . LYS A 1 90 ? 12.308 6.068 -20.249 1.00 93.69 90 LYS A C 1
ATOM 700 O O . LYS A 1 90 ? 13.016 6.560 -21.122 1.00 93.69 90 LYS A O 1
ATOM 705 N N . ALA A 1 91 ? 12.517 4.848 -19.756 1.00 93.62 91 ALA A N 1
ATOM 706 C CA . ALA A 1 91 ? 13.612 3.992 -20.206 1.00 93.62 91 ALA A CA 1
ATOM 707 C C . ALA A 1 91 ? 13.483 3.642 -21.698 1.00 93.62 91 ALA A C 1
ATOM 709 O O . ALA A 1 91 ? 14.444 3.790 -22.448 1.00 93.62 91 ALA A O 1
ATOM 710 N N . ALA A 1 92 ? 12.284 3.259 -22.149 1.00 93.25 92 ALA A N 1
ATOM 711 C CA . ALA A 1 92 ? 12.036 2.965 -23.558 1.00 93.25 92 ALA A CA 1
ATOM 712 C C . ALA A 1 92 ? 12.231 4.193 -24.464 1.00 93.25 92 ALA A C 1
ATOM 714 O O . ALA A 1 92 ? 12.838 4.072 -25.527 1.00 93.25 92 ALA A O 1
ATOM 715 N N . ALA A 1 93 ? 11.791 5.379 -24.025 1.00 95.06 93 ALA A N 1
ATOM 716 C CA . ALA A 1 93 ? 12.044 6.632 -24.738 1.00 95.06 93 ALA A CA 1
ATOM 717 C C . ALA A 1 93 ? 13.549 6.922 -24.867 1.00 95.06 93 ALA A C 1
ATOM 719 O O . ALA A 1 93 ? 14.024 7.261 -25.949 1.00 95.06 93 ALA A O 1
ATOM 720 N N . ALA A 1 94 ? 14.319 6.735 -23.788 1.00 95.88 94 ALA A N 1
ATOM 721 C CA . ALA A 1 94 ? 15.768 6.916 -23.813 1.00 95.88 94 ALA A CA 1
ATOM 722 C C . ALA A 1 94 ? 16.443 5.958 -24.809 1.00 95.88 94 ALA A C 1
ATOM 724 O O . ALA A 1 94 ? 17.274 6.391 -25.607 1.00 95.88 94 ALA A O 1
ATOM 725 N N . THR A 1 95 ? 16.050 4.678 -24.826 1.00 94.69 95 THR A N 1
ATOM 726 C CA . THR A 1 95 ? 16.557 3.703 -25.805 1.00 94.69 95 THR A CA 1
ATOM 727 C C . THR A 1 95 ? 16.213 4.104 -27.238 1.00 94.69 95 THR A C 1
ATOM 729 O O . THR A 1 95 ? 17.077 4.034 -28.110 1.00 94.69 95 THR A O 1
ATOM 732 N N . LEU A 1 96 ? 14.985 4.569 -27.489 1.00 95.38 96 LEU A N 1
ATOM 733 C CA . LEU A 1 96 ? 14.565 5.038 -28.810 1.00 95.38 96 LEU A CA 1
ATOM 734 C C . LEU A 1 96 ? 15.440 6.200 -29.297 1.00 95.38 96 LEU A C 1
ATOM 736 O O . LEU A 1 96 ? 15.957 6.147 -30.413 1.00 95.38 96 LEU A O 1
ATOM 740 N N . ILE A 1 97 ? 15.662 7.207 -28.447 1.00 95.56 97 ILE A N 1
ATOM 741 C CA . ILE A 1 97 ? 16.506 8.367 -28.766 1.00 95.56 97 ILE A CA 1
ATOM 742 C C . ILE A 1 97 ? 17.955 7.929 -29.029 1.00 95.56 97 ILE A C 1
ATOM 744 O O . ILE A 1 97 ? 18.563 8.351 -30.013 1.00 95.56 97 ILE A O 1
ATOM 748 N N . GLN A 1 98 ? 18.506 7.037 -28.201 1.00 94.81 98 GLN A N 1
ATOM 749 C CA . GLN A 1 98 ? 19.863 6.512 -28.382 1.00 94.81 98 GLN A CA 1
ATOM 750 C C . GLN A 1 98 ? 20.014 5.730 -29.695 1.00 94.81 98 GLN A C 1
ATOM 752 O O . GLN A 1 98 ? 20.993 5.922 -30.418 1.00 94.81 98 GLN A O 1
ATOM 757 N N . CYS A 1 99 ? 19.056 4.861 -30.026 1.00 92.88 99 CYS A N 1
ATOM 758 C CA . CYS A 1 99 ? 19.039 4.124 -31.289 1.00 92.88 99 CYS A CA 1
ATOM 759 C C . CYS A 1 99 ? 18.898 5.065 -32.490 1.00 92.88 99 CYS A C 1
ATOM 761 O O . CYS A 1 99 ? 19.611 4.888 -33.477 1.00 92.88 99 CYS A O 1
ATOM 763 N N . ALA A 1 100 ? 18.045 6.089 -32.391 1.00 93.75 100 ALA A N 1
ATOM 764 C CA . ALA A 1 100 ? 17.879 7.102 -33.428 1.00 93.75 100 ALA A CA 1
ATOM 765 C C . ALA A 1 100 ? 19.195 7.847 -33.697 1.00 93.75 100 ALA A C 1
ATOM 767 O O . ALA A 1 100 ? 19.633 7.935 -34.844 1.00 93.75 100 ALA A O 1
ATOM 768 N N . TRP A 1 101 ? 19.876 8.307 -32.641 1.00 94.56 101 TRP A N 1
ATOM 769 C CA . TRP A 1 101 ? 21.155 9.007 -32.774 1.00 94.56 101 TRP A CA 1
ATOM 770 C C . TRP A 1 101 ? 22.260 8.109 -33.341 1.00 94.56 101 TRP A C 1
ATOM 772 O O . TRP A 1 101 ? 22.993 8.522 -34.240 1.00 94.56 101 TRP A O 1
ATOM 782 N N . ARG A 1 102 ? 22.363 6.856 -32.874 1.00 91.50 102 ARG A N 1
ATOM 783 C CA . ARG A 1 102 ? 23.319 5.877 -33.425 1.00 91.50 102 ARG A CA 1
ATOM 784 C C . ARG A 1 102 ? 23.066 5.628 -34.914 1.00 91.50 102 ARG A C 1
ATOM 786 O O . ARG A 1 102 ? 24.022 5.565 -35.686 1.00 91.50 102 ARG A O 1
ATOM 793 N N . CYS A 1 103 ? 21.798 5.565 -35.322 1.00 88.75 103 CYS A N 1
ATOM 794 C CA . CYS A 1 103 ? 21.414 5.386 -36.720 1.00 88.75 103 CYS A CA 1
ATOM 795 C C . CYS A 1 103 ? 21.774 6.606 -37.569 1.00 88.75 103 CYS A C 1
ATOM 797 O O . CYS A 1 103 ? 22.350 6.460 -38.648 1.00 88.75 103 CYS A O 1
ATOM 799 N N . TYR A 1 104 ? 21.511 7.808 -37.055 1.00 89.06 104 TYR A N 1
ATOM 800 C CA . TYR A 1 104 ? 21.886 9.063 -37.699 1.00 89.06 104 TYR A CA 1
ATOM 801 C C . TYR A 1 104 ? 23.407 9.181 -37.885 1.00 89.06 104 TYR A C 1
ATOM 803 O O . TYR A 1 104 ? 23.878 9.401 -39.002 1.00 89.06 104 TYR A O 1
ATOM 811 N N . LYS A 1 105 ? 24.191 8.926 -36.828 1.00 88.56 105 LYS A N 1
ATOM 812 C CA . LYS A 1 105 ? 25.662 8.943 -36.883 1.00 88.56 105 LYS A CA 1
ATOM 813 C C . LYS A 1 105 ? 26.213 7.928 -37.890 1.00 88.56 105 LYS A C 1
ATOM 815 O O . LYS A 1 105 ? 27.130 8.247 -38.644 1.00 88.56 105 LYS A O 1
ATOM 820 N N . SER A 1 106 ? 25.639 6.723 -37.936 1.00 82.25 106 SER A N 1
ATOM 821 C CA . SER A 1 106 ? 26.006 5.707 -38.931 1.00 82.25 106 SER A CA 1
ATOM 822 C C . SER A 1 106 ? 25.675 6.149 -40.361 1.00 82.25 106 SER A C 1
ATOM 824 O O . SER A 1 106 ? 26.416 5.823 -41.285 1.00 82.25 106 SER A O 1
ATOM 826 N N . SER A 1 107 ? 24.587 6.902 -40.554 1.00 81.62 107 SER A N 1
ATOM 827 C CA . SER A 1 107 ? 24.192 7.426 -41.865 1.00 81.62 107 SER A CA 1
ATOM 828 C C . SER A 1 107 ? 25.109 8.547 -42.357 1.00 81.62 107 SER A C 1
ATOM 830 O O . SER A 1 107 ? 25.432 8.571 -43.542 1.00 81.62 107 SER A O 1
ATOM 832 N N . ILE A 1 108 ? 25.558 9.443 -41.471 1.00 82.62 108 ILE A N 1
ATOM 833 C CA . ILE A 1 108 ? 26.562 10.465 -41.815 1.00 82.62 108 ILE A CA 1
ATOM 834 C C . ILE A 1 108 ? 27.859 9.789 -42.251 1.00 82.62 108 ILE A C 1
ATOM 836 O O . ILE A 1 108 ? 28.350 10.065 -43.343 1.00 82.62 108 ILE A O 1
ATOM 840 N N . LYS A 1 109 ? 28.363 8.844 -41.445 1.00 76.38 109 LYS A N 1
ATOM 841 C CA . LYS A 1 109 ? 29.609 8.136 -41.755 1.00 76.38 109 LYS A CA 1
ATOM 842 C C . LYS A 1 109 ? 29.511 7.403 -43.094 1.00 76.38 109 LYS A C 1
ATOM 844 O O . LYS A 1 109 ? 30.416 7.514 -43.909 1.00 76.38 109 LYS A O 1
ATOM 849 N N . TYR A 1 110 ? 28.392 6.732 -43.376 1.00 74.19 110 TYR A N 1
ATOM 850 C CA . TYR A 1 110 ? 28.135 6.129 -44.689 1.00 74.19 110 TYR A CA 1
ATOM 851 C C . TYR A 1 110 ? 28.167 7.155 -45.837 1.00 74.19 110 TYR A C 1
ATOM 853 O O . TYR A 1 110 ? 28.777 6.885 -46.869 1.00 74.19 110 TYR A O 1
ATOM 861 N N . ASN A 1 111 ? 27.549 8.332 -45.678 1.00 76.62 111 ASN A N 1
ATOM 862 C CA . ASN A 1 111 ? 27.533 9.375 -46.714 1.00 76.62 111 ASN A CA 1
ATOM 863 C C . ASN A 1 111 ? 28.928 9.959 -46.995 1.00 76.62 111 ASN A C 1
ATOM 865 O O . ASN A 1 111 ? 29.254 10.220 -48.150 1.00 76.62 111 ASN A O 1
ATOM 869 N N . GLU A 1 112 ? 29.761 10.141 -45.971 1.00 76.31 112 GLU A N 1
ATOM 870 C CA . GLU A 1 112 ? 31.152 10.591 -46.139 1.00 76.31 112 GLU A CA 1
ATOM 871 C C . GLU A 1 112 ? 32.001 9.530 -46.847 1.00 76.31 112 GLU A C 1
ATOM 873 O O . GLU A 1 112 ? 32.677 9.816 -47.834 1.00 76.31 112 GLU A O 1
ATOM 878 N N . THR A 1 113 ? 31.892 8.281 -46.386 1.00 70.12 113 THR A N 1
ATOM 879 C CA . THR A 1 113 ? 32.621 7.125 -46.929 1.00 70.12 113 THR A CA 1
ATOM 880 C C . THR A 1 113 ? 32.228 6.900 -48.399 1.00 70.12 113 THR A C 1
ATOM 882 O O . THR A 1 113 ? 33.079 6.847 -49.280 1.00 70.12 113 THR A O 1
ATOM 885 N N . SER A 1 114 ? 30.928 6.866 -48.708 1.00 69.31 114 SER A N 1
ATOM 886 C CA . SER A 1 114 ? 30.419 6.659 -50.074 1.00 69.31 114 SER A CA 1
ATOM 887 C C . SER A 1 114 ? 30.816 7.763 -51.063 1.00 69.31 114 SER A C 1
ATOM 889 O O . SER A 1 114 ? 31.167 7.443 -52.197 1.00 69.31 114 SER A O 1
ATOM 891 N N . ARG A 1 115 ? 30.817 9.042 -50.655 1.00 71.12 115 ARG A N 1
ATOM 892 C CA . ARG A 1 115 ? 31.247 10.159 -51.521 1.00 71.12 115 ARG A CA 1
ATOM 893 C C . ARG A 1 115 ? 32.736 10.118 -51.849 1.00 71.12 115 ARG A C 1
ATOM 895 O O . ARG A 1 115 ? 33.101 10.389 -52.987 1.00 71.12 115 ARG A O 1
ATOM 902 N N . PHE A 1 116 ? 33.582 9.768 -50.881 1.00 67.25 116 PHE A N 1
ATOM 903 C CA . PHE A 1 116 ? 35.025 9.645 -51.096 1.00 67.25 116 PHE A CA 1
ATOM 904 C C . PHE A 1 116 ? 35.362 8.496 -52.064 1.00 67.25 116 PHE A C 1
ATOM 906 O O . PHE A 1 116 ? 36.188 8.654 -52.962 1.00 67.25 116 PHE A O 1
ATOM 913 N N . PHE A 1 117 ? 34.675 7.354 -51.939 1.00 63.06 117 PHE A N 1
ATOM 914 C CA . PHE A 1 117 ? 34.954 6.159 -52.747 1.00 63.06 117 PHE A CA 1
ATOM 915 C C . PHE A 1 117 ? 34.259 6.118 -54.113 1.00 63.06 117 PHE A C 1
ATOM 917 O O . PHE A 1 117 ? 34.682 5.347 -54.972 1.00 63.06 117 PHE A O 1
ATOM 924 N N . ALA A 1 118 ? 33.278 6.989 -54.375 1.00 62.84 118 ALA A N 1
ATOM 925 C CA . ALA A 1 118 ? 32.724 7.176 -55.720 1.00 62.84 118 ALA A CA 1
ATOM 926 C C . ALA A 1 118 ? 33.783 7.631 -56.750 1.00 62.84 118 ALA A C 1
ATOM 928 O O . ALA A 1 118 ? 33.564 7.511 -57.951 1.00 62.84 118 ALA A O 1
ATOM 929 N N . HIS A 1 119 ? 34.934 8.138 -56.289 1.00 64.38 119 HIS A N 1
ATOM 930 C CA . HIS A 1 119 ? 35.992 8.680 -57.140 1.00 64.38 119 HIS A CA 1
ATOM 931 C C . HIS A 1 119 ? 37.115 7.678 -57.494 1.00 64.38 119 HIS A C 1
ATOM 933 O O . HIS A 1 119 ? 37.866 7.951 -58.427 1.00 64.38 119 HIS A O 1
ATOM 939 N N . LYS A 1 120 ? 37.249 6.524 -56.804 1.00 61.56 120 LYS A N 1
ATOM 940 C CA . LYS A 1 120 ? 38.262 5.479 -57.109 1.00 61.56 120 LYS A CA 1
ATOM 941 C C . LYS A 1 120 ? 37.816 4.063 -56.679 1.00 61.56 120 LYS A C 1
ATOM 943 O O . LYS A 1 120 ? 37.896 3.747 -55.492 1.00 61.56 120 LYS A O 1
ATOM 948 N N . PRO A 1 121 ? 37.412 3.176 -57.610 1.00 62.81 121 PRO A N 1
ATOM 949 C CA . PRO A 1 121 ? 36.982 1.818 -57.278 1.00 62.81 121 PRO A CA 1
ATOM 950 C C . PRO A 1 121 ? 38.164 0.831 -57.265 1.00 62.81 121 PRO A C 1
ATOM 952 O O . PRO A 1 121 ? 38.791 0.581 -58.288 1.00 62.81 121 PRO A O 1
ATOM 955 N N . THR A 1 122 ? 38.463 0.243 -56.106 1.00 68.19 122 THR A N 1
ATOM 956 C CA . THR A 1 122 ? 39.415 -0.880 -55.935 1.00 68.19 122 THR A CA 1
ATOM 957 C C . THR A 1 122 ? 38.751 -1.977 -55.088 1.00 68.19 122 THR A C 1
ATOM 959 O O . THR A 1 122 ? 37.935 -1.665 -54.220 1.00 68.19 122 THR A O 1
ATOM 962 N N . ASP A 1 123 ? 39.053 -3.261 -55.324 1.00 69.50 123 ASP A N 1
ATOM 963 C CA . ASP A 1 123 ? 38.261 -4.383 -54.771 1.00 69.50 123 ASP A CA 1
ATOM 964 C C . ASP A 1 123 ? 38.271 -4.494 -53.235 1.00 69.50 123 ASP A C 1
ATOM 966 O O . ASP A 1 123 ? 37.251 -4.843 -52.642 1.00 69.50 123 ASP A O 1
ATOM 970 N N . ILE A 1 124 ? 39.358 -4.092 -52.568 1.00 70.94 124 ILE A N 1
ATOM 971 C CA . ILE A 1 124 ? 39.464 -4.065 -51.092 1.00 70.94 124 ILE A CA 1
ATOM 972 C C . ILE A 1 124 ? 38.401 -3.137 -50.467 1.00 70.94 124 ILE A C 1
ATOM 974 O O . ILE A 1 124 ? 37.906 -3.376 -49.365 1.00 70.94 124 ILE A O 1
ATOM 978 N N . TYR A 1 125 ? 37.983 -2.094 -51.189 1.00 69.12 125 TYR A N 1
ATOM 979 C CA . TYR A 1 125 ? 37.038 -1.093 -50.691 1.00 69.12 125 TYR A CA 1
ATOM 980 C C . TYR A 1 125 ? 35.573 -1.518 -50.840 1.00 69.12 125 TYR A C 1
ATOM 982 O O . TYR A 1 125 ? 34.726 -1.035 -50.086 1.00 69.12 125 TYR A O 1
ATOM 990 N N . LYS A 1 126 ? 35.262 -2.472 -51.736 1.00 71.50 126 LYS A N 1
ATOM 991 C CA . LYS A 1 126 ? 33.924 -3.089 -51.806 1.00 71.50 126 LYS A CA 1
ATOM 992 C C . LYS A 1 126 ? 33.579 -3.812 -50.502 1.00 71.50 126 LYS A C 1
ATOM 994 O O . LYS A 1 126 ? 32.442 -3.719 -50.049 1.00 71.50 126 LYS A O 1
ATOM 999 N N . PHE A 1 127 ? 34.563 -4.460 -49.873 1.00 77.25 127 PHE A N 1
ATOM 1000 C CA . PHE A 1 127 ? 34.393 -5.140 -48.586 1.00 77.25 127 PHE A CA 1
ATOM 1001 C C . PHE A 1 127 ? 34.040 -4.153 -47.457 1.00 77.25 127 PHE A C 1
ATOM 1003 O O . PHE A 1 127 ? 33.028 -4.323 -46.781 1.00 77.25 127 PHE A O 1
ATOM 1010 N N . TYR A 1 128 ? 34.792 -3.053 -47.326 1.00 74.50 128 TYR A N 1
ATOM 1011 C CA . TYR A 1 128 ? 34.507 -1.987 -46.347 1.00 74.50 128 TYR A CA 1
ATOM 1012 C C . TYR A 1 128 ? 33.144 -1.311 -46.565 1.00 74.50 128 TYR A C 1
ATOM 1014 O O . TYR A 1 128 ? 32.448 -0.943 -45.610 1.00 74.50 128 TYR A O 1
ATOM 1022 N N . TYR A 1 129 ? 32.749 -1.133 -47.827 1.00 75.31 129 TYR A N 1
ATOM 1023 C CA . TYR A 1 129 ? 31.449 -0.574 -48.181 1.00 75.31 129 TYR A CA 1
ATOM 1024 C C . TYR A 1 129 ? 30.302 -1.510 -47.775 1.00 75.31 129 TYR A C 1
ATOM 1026 O O . TYR A 1 129 ? 29.332 -1.064 -47.158 1.00 75.31 129 TYR A O 1
ATOM 1034 N N . PHE A 1 130 ? 30.447 -2.810 -48.046 1.00 79.25 130 PHE A N 1
ATOM 1035 C CA . PHE A 1 130 ? 29.486 -3.839 -47.655 1.00 79.25 130 PHE A CA 1
ATOM 1036 C C . PHE A 1 130 ? 29.325 -3.924 -46.126 1.00 79.25 130 PHE A C 1
ATOM 1038 O O . PHE A 1 130 ? 28.207 -3.833 -45.619 1.00 79.25 130 PHE A O 1
ATOM 1045 N N . GLU A 1 131 ? 30.431 -3.931 -45.376 1.00 79.94 131 GLU A N 1
ATOM 1046 C CA . GLU A 1 131 ? 30.426 -3.938 -43.903 1.00 79.94 131 GLU A CA 1
ATOM 1047 C C . GLU A 1 131 ? 29.705 -2.705 -43.311 1.00 79.94 131 GLU A C 1
ATOM 1049 O O . GLU A 1 131 ? 29.051 -2.760 -42.264 1.00 79.94 131 GLU A O 1
ATOM 1054 N N . THR A 1 132 ? 29.783 -1.559 -43.995 1.00 78.69 132 THR A N 1
ATOM 1055 C CA . THR A 1 132 ? 29.098 -0.325 -43.577 1.00 78.69 132 THR A CA 1
ATOM 1056 C C . THR A 1 132 ? 27.584 -0.391 -43.829 1.00 78.69 132 THR A C 1
ATOM 1058 O O . THR A 1 132 ? 26.804 0.125 -43.019 1.00 78.69 132 THR A O 1
ATOM 1061 N N . ILE A 1 133 ? 27.149 -1.046 -44.912 1.00 80.56 133 ILE A N 1
ATOM 1062 C CA . ILE A 1 133 ? 25.726 -1.278 -45.215 1.00 80.56 133 ILE A CA 1
ATOM 1063 C C . ILE A 1 133 ? 25.097 -2.204 -44.171 1.00 80.56 133 ILE A C 1
ATOM 1065 O O . ILE A 1 133 ? 24.034 -1.879 -43.636 1.00 80.56 133 ILE A O 1
ATOM 1069 N N . GLU A 1 134 ? 25.765 -3.304 -43.819 1.00 85.06 134 GLU A N 1
ATOM 1070 C CA . GLU A 1 134 ? 25.277 -4.240 -42.799 1.00 85.06 134 GLU A CA 1
ATOM 1071 C C . GLU A 1 134 ? 25.100 -3.554 -41.438 1.00 85.06 134 GLU A C 1
ATOM 1073 O O . GLU A 1 134 ? 24.049 -3.667 -40.799 1.00 85.06 134 GLU A O 1
ATOM 1078 N N . LYS A 1 135 ? 26.079 -2.739 -41.022 1.00 83.81 135 LYS A N 1
ATOM 1079 C CA . LYS A 1 135 ? 25.990 -1.948 -39.781 1.00 83.81 135 LYS A CA 1
ATOM 1080 C C . LYS A 1 135 ? 24.808 -0.976 -39.794 1.00 83.81 135 LYS A C 1
ATOM 1082 O O . LYS A 1 135 ? 24.134 -0.820 -38.771 1.00 83.81 135 LYS A O 1
ATOM 1087 N N . LYS A 1 136 ? 24.516 -0.350 -40.940 1.00 83.94 136 LYS A N 1
ATOM 1088 C CA . LYS A 1 136 ? 23.354 0.538 -41.105 1.00 83.94 136 LYS A CA 1
ATOM 1089 C C . LYS A 1 136 ? 22.040 -0.238 -41.004 1.00 83.94 136 LYS A C 1
ATOM 1091 O O . LYS A 1 136 ? 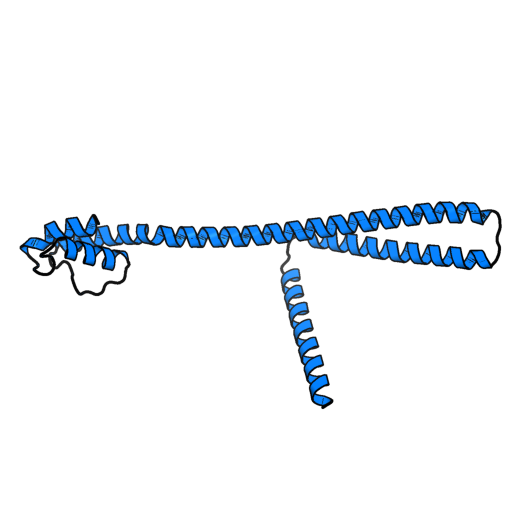21.131 0.218 -40.310 1.00 83.94 136 LYS A O 1
ATOM 1096 N N . PHE A 1 137 ? 21.955 -1.411 -41.629 1.00 88.06 137 PHE A N 1
ATOM 1097 C CA . PHE A 1 137 ? 20.778 -2.278 -41.556 1.00 88.06 137 PHE A CA 1
ATOM 1098 C C . PHE A 1 137 ? 20.493 -2.723 -40.115 1.00 88.06 137 PHE A C 1
ATOM 1100 O O . PHE A 1 137 ? 19.391 -2.508 -39.612 1.00 88.06 137 PHE A O 1
ATOM 1107 N N . ILE A 1 138 ? 21.509 -3.222 -39.401 1.00 90.38 138 ILE A N 1
ATOM 1108 C CA . ILE A 1 138 ? 21.402 -3.614 -37.984 1.00 90.38 138 ILE A CA 1
ATOM 1109 C C . ILE A 1 138 ? 20.970 -2.429 -37.107 1.00 90.38 138 ILE A C 1
ATOM 1111 O O . ILE A 1 138 ? 20.226 -2.587 -36.137 1.00 90.38 138 ILE A O 1
ATOM 1115 N N . CYS A 1 139 ? 21.441 -1.219 -37.411 1.00 90.25 139 CYS A N 1
ATOM 1116 C CA . CYS A 1 139 ? 21.051 -0.041 -36.648 1.00 90.25 139 CYS A CA 1
ATOM 1117 C C . CYS A 1 139 ? 19.588 0.361 -36.898 1.00 90.25 139 CYS A C 1
ATOM 1119 O O . CYS A 1 139 ? 18.888 0.731 -35.951 1.00 90.25 139 CYS A O 1
ATOM 1121 N N . LEU A 1 140 ? 19.115 0.259 -38.143 1.00 89.69 140 LEU A N 1
ATOM 1122 C CA . LEU A 1 140 ? 17.725 0.533 -38.507 1.00 89.69 140 LEU A CA 1
ATOM 1123 C C . LEU A 1 140 ? 16.766 -0.477 -37.877 1.00 89.69 140 LEU A C 1
ATOM 1125 O O . LEU A 1 140 ? 15.770 -0.063 -37.288 1.00 89.69 140 LEU A O 1
ATOM 1129 N N . THR A 1 141 ? 17.073 -1.775 -37.922 1.00 91.81 141 THR A N 1
ATOM 1130 C CA . THR A 1 141 ? 16.233 -2.801 -37.280 1.00 91.81 141 THR A CA 1
ATOM 1131 C C . THR A 1 141 ? 16.115 -2.554 -35.776 1.00 91.81 141 THR A C 1
ATOM 1133 O O . THR A 1 141 ? 15.006 -2.534 -35.243 1.00 91.81 141 THR A O 1
ATOM 1136 N N . LYS A 1 142 ? 17.227 -2.239 -35.095 1.00 92.38 142 LYS A N 1
ATOM 1137 C CA . LYS A 1 142 ? 17.221 -1.845 -33.674 1.00 92.38 142 LYS A CA 1
ATOM 1138 C C . LYS A 1 142 ? 16.374 -0.596 -33.412 1.00 92.38 142 LYS A C 1
ATOM 1140 O O . LYS A 1 142 ? 15.667 -0.552 -32.408 1.00 92.38 142 LYS A O 1
ATOM 1145 N N . PHE A 1 143 ? 16.419 0.402 -34.295 1.00 94.00 143 PHE A N 1
ATOM 1146 C CA . PHE A 1 143 ? 15.572 1.593 -34.190 1.00 94.00 143 PHE A CA 1
ATOM 1147 C C . PHE A 1 143 ? 14.083 1.262 -34.356 1.00 94.00 143 PHE A C 1
ATOM 1149 O O . PHE A 1 143 ? 13.280 1.695 -33.531 1.00 94.00 143 PHE A O 1
ATOM 1156 N N . PHE A 1 144 ? 13.708 0.465 -35.360 1.00 93.69 144 PHE A N 1
ATOM 1157 C CA . PHE A 1 144 ? 12.317 0.049 -35.567 1.00 93.69 144 PHE A CA 1
ATOM 1158 C C . PHE A 1 144 ? 11.779 -0.762 -34.385 1.00 93.69 144 PHE A C 1
ATOM 1160 O O . PHE A 1 144 ? 10.682 -0.477 -33.911 1.00 93.69 144 PHE A O 1
ATOM 1167 N N . ILE A 1 145 ? 12.571 -1.694 -33.845 1.00 93.88 145 ILE A N 1
ATOM 1168 C CA . ILE A 1 145 ? 12.208 -2.461 -32.643 1.00 93.88 145 ILE A CA 1
ATOM 1169 C C . ILE A 1 145 ? 12.022 -1.528 -31.439 1.00 93.88 145 ILE A C 1
ATOM 1171 O O . ILE A 1 145 ? 11.030 -1.632 -30.718 1.00 93.88 145 ILE A O 1
ATOM 1175 N N . ALA A 1 146 ? 12.945 -0.584 -31.220 1.00 92.44 146 ALA A N 1
ATOM 1176 C CA . ALA A 1 146 ? 12.833 0.381 -30.127 1.00 92.44 146 ALA A CA 1
ATOM 1177 C C . ALA A 1 146 ? 11.601 1.291 -30.280 1.00 92.44 146 ALA A C 1
ATOM 1179 O O . ALA A 1 146 ? 10.926 1.585 -29.292 1.00 92.44 146 ALA A O 1
ATOM 1180 N N . LYS A 1 147 ? 11.277 1.700 -31.514 1.00 93.50 147 LYS A N 1
ATOM 1181 C CA . LYS A 1 147 ? 10.091 2.504 -31.835 1.00 93.50 147 LYS A CA 1
ATOM 1182 C C . LYS A 1 147 ? 8.814 1.722 -31.552 1.00 93.50 147 LYS A C 1
ATOM 1184 O O . LYS A 1 147 ? 7.935 2.246 -30.875 1.00 93.50 147 LYS A O 1
ATOM 1189 N N . GLN A 1 148 ? 8.743 0.473 -32.013 1.00 92.12 148 GLN A N 1
ATOM 1190 C CA . GLN A 1 148 ? 7.604 -0.407 -31.772 1.00 92.12 148 GLN A CA 1
ATOM 1191 C C . GLN A 1 148 ? 7.376 -0.600 -30.270 1.00 92.12 148 GLN A C 1
ATOM 1193 O O . GLN A 1 148 ? 6.293 -0.317 -29.771 1.00 92.12 148 GLN A O 1
ATOM 1198 N N . ARG A 1 149 ? 8.436 -0.928 -29.520 1.00 90.00 149 ARG A N 1
ATOM 1199 C CA . ARG A 1 149 ? 8.378 -1.103 -28.062 1.00 90.00 149 ARG A CA 1
ATOM 1200 C C . ARG A 1 149 ? 7.901 0.149 -27.321 1.00 90.00 149 ARG A C 1
ATOM 1202 O O . ARG A 1 149 ? 7.189 0.039 -26.327 1.00 90.00 149 ARG A O 1
ATOM 1209 N N . PHE A 1 150 ? 8.302 1.340 -27.765 1.00 91.56 150 PHE A N 1
ATOM 1210 C CA . PHE A 1 150 ? 7.839 2.594 -27.169 1.00 91.56 150 PHE A CA 1
ATOM 1211 C C . PHE A 1 150 ? 6.350 2.850 -27.444 1.00 91.56 150 PHE A C 1
ATOM 1213 O O . PHE A 1 150 ? 5.623 3.238 -26.531 1.00 91.56 150 PHE A O 1
ATOM 1220 N N . VAL A 1 151 ? 5.888 2.583 -28.670 1.00 89.88 151 VAL A N 1
ATOM 1221 C CA . VAL A 1 151 ? 4.468 2.684 -29.048 1.00 89.88 151 VAL A CA 1
ATOM 1222 C C . VAL A 1 151 ? 3.618 1.666 -28.283 1.00 89.88 151 VAL A C 1
ATOM 1224 O O . VAL A 1 151 ? 2.550 2.016 -27.785 1.00 89.88 151 VAL A O 1
ATOM 1227 N N . ASP A 1 152 ? 4.106 0.438 -28.107 1.00 86.44 152 ASP A N 1
ATOM 1228 C CA . ASP A 1 152 ? 3.417 -0.600 -27.332 1.00 86.44 152 ASP A CA 1
ATOM 1229 C C . ASP A 1 152 ? 3.242 -0.199 -25.864 1.00 86.44 152 ASP A C 1
ATOM 1231 O O . ASP A 1 152 ? 2.179 -0.402 -25.291 1.00 86.44 152 ASP A O 1
ATOM 1235 N N . LEU A 1 153 ? 4.244 0.457 -25.271 1.00 84.75 153 LEU A N 1
ATOM 1236 C CA . LEU A 1 153 ? 4.160 0.988 -23.906 1.00 84.75 153 LEU A CA 1
ATOM 1237 C C . LEU A 1 153 ? 3.215 2.192 -23.765 1.00 84.75 153 LEU A C 1
ATOM 1239 O O . LEU A 1 153 ? 2.848 2.541 -22.640 1.00 84.75 153 LEU A O 1
ATOM 1243 N N . LEU A 1 154 ? 2.868 2.863 -24.866 1.00 84.12 154 LEU A N 1
ATOM 1244 C CA . LEU A 1 154 ? 1.904 3.966 -24.891 1.00 84.12 154 LEU A CA 1
ATOM 1245 C C . LEU A 1 154 ? 0.466 3.488 -25.099 1.00 84.12 154 LEU A C 1
ATOM 1247 O O . LEU A 1 154 ? -0.452 4.234 -24.754 1.00 84.12 154 LEU A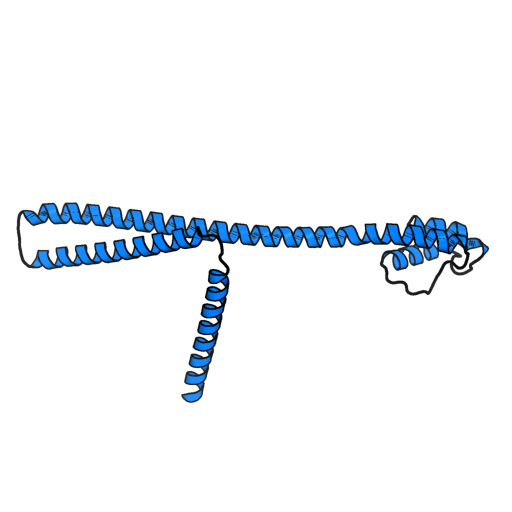 O 1
ATOM 1251 N N . ARG A 1 155 ? 0.257 2.272 -25.624 1.00 82.00 155 ARG A N 1
ATOM 1252 C CA . ARG A 1 155 ? -1.087 1.699 -25.723 1.00 82.00 155 ARG A CA 1
ATOM 1253 C C . ARG A 1 155 ? -1.675 1.496 -24.318 1.00 82.00 155 ARG A C 1
ATOM 1255 O O . ARG A 1 155 ? -0.948 1.091 -23.408 1.00 82.00 155 ARG A O 1
ATOM 1262 N N . PRO A 1 156 ? -2.971 1.797 -24.115 1.00 72.38 156 PRO A N 1
ATOM 1263 C CA . PRO A 1 156 ? -3.646 1.461 -22.867 1.00 72.38 156 PRO A CA 1
ATOM 1264 C C . PRO A 1 156 ? -3.565 -0.054 -22.640 1.00 72.38 156 PRO A C 1
ATOM 1266 O O . PRO A 1 156 ? -3.574 -0.826 -23.600 1.00 72.38 156 PRO A O 1
ATOM 1269 N N . LEU A 1 157 ? -3.449 -0.470 -21.376 1.00 65.00 157 LEU A N 1
ATOM 1270 C CA . LEU A 1 157 ? -3.426 -1.880 -20.985 1.00 65.00 157 LEU A CA 1
ATOM 1271 C C . LEU A 1 157 ? -4.765 -2.525 -21.377 1.00 65.00 157 LEU A C 1
ATOM 1273 O O . LEU A 1 157 ? -5.760 -2.388 -20.677 1.00 65.00 157 LEU A O 1
ATOM 1277 N N . ASP A 1 158 ? -4.787 -3.177 -22.536 1.00 70.25 158 ASP A N 1
ATOM 1278 C CA . ASP A 1 158 ? -5.916 -3.964 -23.032 1.00 70.25 158 ASP A CA 1
ATOM 1279 C C . ASP A 1 158 ? -5.903 -5.353 -22.366 1.00 70.25 158 ASP A C 1
ATOM 1281 O O . ASP A 1 158 ? -4.832 -5.878 -22.044 1.00 70.25 158 ASP A O 1
ATOM 1285 N N . ILE A 1 159 ? -7.067 -5.987 -22.207 1.00 72.25 159 ILE A N 1
ATOM 1286 C CA . ILE A 1 159 ? -7.241 -7.342 -21.641 1.00 72.25 159 ILE A CA 1
ATOM 1287 C C . ILE A 1 159 ? -6.315 -8.351 -22.345 1.00 72.25 159 ILE A C 1
ATOM 1289 O O . ILE A 1 159 ? -5.785 -9.277 -21.728 1.00 72.25 159 ILE A O 1
ATOM 1293 N N . LYS A 1 160 ? -6.035 -8.126 -23.634 1.00 70.25 160 LYS A N 1
ATOM 1294 C CA . LYS A 1 160 ? -5.074 -8.908 -24.422 1.00 70.25 160 LYS A CA 1
ATOM 1295 C C . LYS A 1 160 ? -3.662 -8.924 -23.835 1.00 70.25 160 LYS A C 1
ATOM 1297 O O . LYS A 1 160 ? -3.037 -9.978 -23.847 1.00 70.25 160 LYS A O 1
ATOM 1302 N N . SER A 1 161 ? -3.183 -7.808 -23.284 1.00 70.00 161 SER A N 1
ATOM 1303 C CA . SER A 1 161 ? -1.845 -7.716 -22.680 1.00 70.00 161 SER A CA 1
ATOM 1304 C C . SER A 1 161 ? -1.726 -8.547 -21.398 1.00 70.00 161 SER A C 1
ATOM 1306 O O . SER A 1 161 ? -0.678 -9.133 -21.131 1.00 70.00 161 SER A O 1
ATOM 1308 N N . ILE A 1 162 ? -2.825 -8.666 -20.645 1.00 73.56 162 ILE A N 1
ATOM 1309 C CA . ILE A 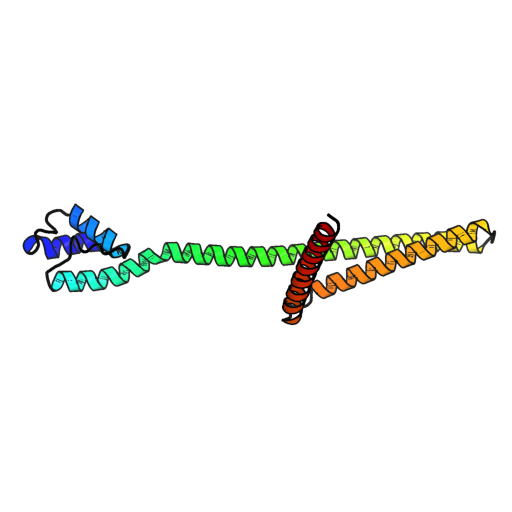1 162 ? -2.922 -9.528 -19.465 1.00 73.56 162 ILE A CA 1
ATOM 1310 C C . ILE A 1 162 ? -2.864 -10.993 -19.907 1.00 73.56 162 ILE A C 1
ATOM 1312 O O . ILE A 1 162 ? -2.021 -11.745 -19.425 1.00 73.56 162 ILE A O 1
ATOM 1316 N N . ILE A 1 163 ? -3.696 -11.380 -20.882 1.00 79.38 163 ILE A N 1
ATOM 1317 C CA . ILE A 1 163 ? -3.717 -12.742 -21.440 1.00 79.38 163 ILE A CA 1
ATOM 1318 C C . ILE A 1 163 ? -2.344 -13.124 -22.009 1.00 79.38 163 ILE A C 1
ATOM 1320 O O . ILE A 1 163 ? -1.871 -14.234 -21.777 1.00 79.38 163 ILE A O 1
ATOM 1324 N N . GLU A 1 164 ? -1.680 -12.218 -22.729 1.00 78.94 164 GLU A N 1
ATOM 1325 C CA . GLU A 1 164 ? -0.315 -12.439 -23.211 1.00 78.94 164 GLU A CA 1
ATOM 1326 C C . GLU A 1 164 ? 0.669 -12.627 -22.062 1.00 78.94 164 GLU A C 1
ATOM 1328 O O . GLU A 1 164 ? 1.439 -13.583 -22.088 1.00 78.94 164 GLU A O 1
ATOM 1333 N N . SER A 1 165 ? 0.626 -11.780 -21.031 1.00 76.12 165 SER A N 1
ATOM 1334 C CA . SER A 1 165 ? 1.526 -11.917 -19.885 1.00 76.12 165 SER A CA 1
ATOM 1335 C C . SER A 1 165 ? 1.361 -13.268 -19.176 1.00 76.12 165 SER A C 1
ATOM 1337 O O . SER A 1 165 ? 2.362 -13.856 -18.767 1.00 76.12 165 SER A O 1
ATOM 1339 N N . TYR A 1 166 ? 0.133 -13.792 -19.074 1.00 81.62 166 TYR A N 1
ATOM 1340 C CA . TYR A 1 166 ? -0.112 -15.139 -18.547 1.00 81.62 166 TYR A CA 1
ATOM 1341 C C . TYR A 1 166 ? 0.415 -16.235 -19.479 1.00 81.62 166 TYR A C 1
ATOM 1343 O O . TYR A 1 166 ? 1.071 -17.162 -19.006 1.00 81.62 166 TYR A O 1
ATOM 1351 N N . LYS A 1 167 ? 0.201 -16.114 -20.797 1.00 85.88 167 LYS A N 1
ATOM 1352 C CA . LYS A 1 167 ? 0.731 -17.066 -21.789 1.00 85.88 167 LYS A CA 1
ATOM 1353 C C . LYS A 1 167 ? 2.257 -17.150 -21.735 1.00 85.88 167 LYS A C 1
ATOM 1355 O O . LYS A 1 167 ? 2.795 -18.250 -21.672 1.00 85.88 167 LYS A O 1
ATOM 1360 N N . TYR A 1 168 ? 2.953 -16.012 -21.710 1.00 83.19 168 TYR A N 1
ATOM 1361 C CA . TYR A 1 168 ? 4.416 -15.985 -21.601 1.00 83.19 168 TYR A CA 1
ATOM 1362 C C . TYR A 1 168 ? 4.906 -16.557 -20.267 1.00 83.19 168 TYR A C 1
ATOM 1364 O O . TYR A 1 168 ? 5.868 -17.320 -20.261 1.00 83.19 168 TYR A O 1
ATOM 1372 N N . GLY A 1 169 ? 4.235 -16.242 -19.153 1.00 87.12 169 GLY A N 1
ATOM 1373 C CA . GLY A 1 169 ? 4.583 -16.795 -17.842 1.00 87.12 169 GLY A CA 1
ATOM 1374 C C . GLY A 1 169 ? 4.442 -18.317 -17.790 1.00 87.12 169 GLY A C 1
ATOM 1375 O O . GLY A 1 169 ? 5.344 -19.006 -17.324 1.00 87.12 169 GLY A O 1
ATOM 1376 N N . GLN A 1 170 ? 3.348 -18.857 -18.328 1.00 91.12 170 GLN A N 1
ATOM 1377 C CA . GLN A 1 170 ? 3.137 -20.302 -18.393 1.00 91.12 170 GLN A CA 1
ATOM 1378 C C . GLN A 1 170 ? 4.169 -20.990 -19.297 1.00 91.12 170 GLN A C 1
ATOM 1380 O O . GLN A 1 170 ? 4.691 -22.040 -18.931 1.00 91.12 170 GLN A O 1
ATOM 1385 N N . LEU A 1 171 ? 4.491 -20.398 -20.451 1.00 90.62 171 LEU A N 1
ATOM 1386 C CA . LEU A 1 171 ? 5.507 -20.931 -21.361 1.00 90.62 171 LEU A CA 1
ATOM 1387 C C . LEU A 1 171 ? 6.903 -20.958 -20.726 1.00 90.62 171 LEU A C 1
ATOM 1389 O O . LEU A 1 171 ? 7.606 -21.954 -20.872 1.00 90.62 171 LEU A O 1
ATOM 1393 N N . ASP A 1 172 ? 7.296 -19.909 -20.000 1.00 91.50 172 ASP A N 1
ATOM 1394 C CA . ASP A 1 172 ? 8.589 -19.862 -19.304 1.00 91.50 172 ASP A CA 1
ATOM 1395 C C . ASP A 1 172 ? 8.681 -20.932 -18.209 1.00 91.50 172 ASP A C 1
ATOM 1397 O O . ASP A 1 172 ? 9.659 -21.676 -18.132 1.00 91.50 172 ASP A O 1
ATOM 1401 N N . VAL A 1 173 ? 7.619 -21.088 -17.410 1.00 91.56 173 VAL A N 1
ATOM 1402 C CA . VAL A 1 173 ? 7.542 -22.149 -16.396 1.00 91.56 173 VAL A CA 1
ATOM 1403 C C . VAL A 1 173 ? 7.641 -23.530 -17.045 1.00 91.56 173 VAL A C 1
ATOM 1405 O O . VAL A 1 173 ? 8.446 -24.347 -16.606 1.00 91.56 173 VAL A O 1
ATOM 1408 N N . MET A 1 174 ? 6.886 -23.782 -18.117 1.00 89.50 174 MET A N 1
ATOM 1409 C CA . MET A 1 174 ? 6.923 -25.064 -18.830 1.00 89.50 174 MET A CA 1
ATOM 1410 C C . MET A 1 174 ? 8.290 -25.344 -19.460 1.00 89.50 174 MET A C 1
ATOM 1412 O O . MET A 1 174 ? 8.768 -26.471 -19.395 1.00 89.50 174 MET A O 1
ATOM 1416 N N . SER A 1 175 ? 8.954 -24.327 -20.014 1.00 89.69 175 SER A N 1
ATOM 1417 C CA . SER A 1 175 ? 10.313 -24.448 -20.551 1.00 89.69 175 SER A CA 1
ATOM 1418 C C . SER A 1 175 ? 11.315 -24.844 -19.463 1.00 89.69 175 SER A C 1
ATOM 1420 O O . SER A 1 175 ? 12.116 -25.760 -19.646 1.00 89.69 175 SER A O 1
ATOM 1422 N N . ARG A 1 176 ? 11.228 -24.211 -18.286 1.00 91.00 176 ARG A N 1
ATOM 1423 C CA . ARG A 1 176 ? 12.086 -24.528 -17.135 1.00 91.00 176 ARG A CA 1
ATOM 1424 C C . ARG A 1 176 ? 11.834 -25.933 -16.593 1.00 91.00 176 ARG A C 1
ATOM 1426 O O . ARG A 1 176 ? 12.795 -26.631 -16.287 1.00 91.00 176 ARG A O 1
ATOM 1433 N N . VAL A 1 177 ? 10.571 -26.350 -16.501 1.00 91.25 177 VAL A N 1
ATOM 1434 C CA . VAL A 1 177 ? 10.201 -27.719 -16.104 1.00 91.25 177 VAL A CA 1
ATOM 1435 C C . VAL A 1 177 ? 10.710 -28.730 -17.130 1.00 91.25 177 VAL A C 1
ATOM 1437 O O . VAL A 1 177 ? 11.308 -29.725 -16.743 1.00 91.25 177 VAL A O 1
ATOM 1440 N N . GLY A 1 178 ? 10.561 -28.449 -18.426 1.00 89.69 178 GLY A N 1
ATOM 1441 C CA . GLY A 1 178 ? 11.108 -29.287 -19.493 1.00 89.69 178 GLY A CA 1
ATOM 1442 C C . GLY A 1 178 ? 12.626 -29.425 -19.393 1.00 89.69 178 GLY A C 1
ATOM 1443 O O . GLY A 1 178 ? 13.139 -30.534 -19.414 1.00 89.69 178 GLY A O 1
ATOM 1444 N N . HIS A 1 179 ? 13.344 -28.321 -19.179 1.00 89.94 179 HIS A N 1
ATOM 1445 C CA . HIS A 1 179 ? 14.791 -28.350 -18.966 1.00 89.94 179 HIS A CA 1
ATOM 1446 C C . HIS A 1 179 ? 15.181 -29.187 -17.738 1.00 89.94 179 HIS A C 1
ATOM 1448 O O . HIS A 1 179 ? 16.162 -29.931 -17.778 1.00 89.94 179 HIS A O 1
ATOM 1454 N N . MET A 1 180 ? 14.428 -29.074 -16.638 1.00 86.06 180 MET A N 1
ATOM 1455 C CA . MET A 1 180 ? 14.630 -29.911 -15.453 1.00 86.06 180 MET A CA 1
ATOM 1456 C C . MET A 1 180 ? 14.408 -31.392 -15.773 1.00 86.06 180 MET A C 1
ATOM 1458 O O . MET A 1 180 ? 15.248 -32.206 -15.407 1.00 86.06 180 MET A O 1
ATOM 1462 N N . GLN A 1 181 ? 13.347 -31.727 -16.509 1.00 86.31 181 GLN A N 1
ATOM 1463 C CA . GLN A 1 181 ? 13.041 -33.102 -16.899 1.00 86.31 181 GLN A CA 1
ATOM 1464 C C . GLN A 1 181 ? 14.143 -33.702 -17.778 1.00 86.31 181 GLN A C 1
ATOM 1466 O O . GLN A 1 181 ? 14.658 -34.764 -17.456 1.00 86.31 181 GLN A O 1
ATOM 1471 N N . THR A 1 182 ? 14.603 -32.978 -18.802 1.00 88.62 182 THR A N 1
ATOM 1472 C CA . THR A 1 182 ? 15.716 -33.423 -19.656 1.00 88.62 182 THR A CA 1
ATOM 1473 C C . THR A 1 182 ? 17.001 -33.638 -18.855 1.00 88.62 182 THR A C 1
ATOM 1475 O O . THR A 1 182 ? 17.771 -34.549 -19.146 1.00 88.62 182 THR A O 1
ATOM 1478 N N . THR A 1 183 ? 17.242 -32.807 -17.834 1.00 87.62 183 THR A N 1
ATOM 1479 C CA . THR A 1 183 ? 18.409 -32.960 -16.953 1.00 87.62 183 THR A CA 1
ATOM 1480 C C . THR A 1 183 ? 18.295 -34.224 -16.097 1.00 87.62 183 THR A C 1
ATOM 1482 O O . THR A 1 183 ? 19.297 -34.903 -15.912 1.00 87.62 183 THR A O 1
ATOM 1485 N N . ILE A 1 184 ? 17.095 -34.553 -15.603 1.00 87.81 184 ILE A N 1
ATOM 1486 C CA . ILE A 1 184 ? 16.834 -35.776 -14.827 1.00 87.81 184 ILE A CA 1
ATOM 1487 C C . ILE A 1 184 ? 16.955 -37.021 -15.710 1.00 87.81 184 ILE A C 1
ATOM 1489 O O . ILE A 1 184 ? 17.617 -37.964 -15.307 1.00 87.81 184 ILE A O 1
ATOM 1493 N N . ASP A 1 185 ? 16.383 -37.011 -16.916 1.00 86.00 185 ASP A N 1
ATOM 1494 C CA . ASP A 1 185 ? 16.394 -38.166 -17.830 1.00 86.00 185 ASP A CA 1
ATOM 1495 C C . ASP A 1 185 ? 17.804 -38.500 -18.370 1.00 86.00 185 ASP A C 1
ATOM 1497 O O . ASP A 1 185 ? 18.020 -39.567 -18.941 1.00 86.00 185 ASP A O 1
ATOM 1501 N N . THR A 1 186 ? 18.761 -37.576 -18.222 1.00 87.44 186 THR A N 1
ATOM 1502 C CA . THR A 1 186 ? 20.169 -37.762 -18.616 1.00 87.44 186 THR A CA 1
ATOM 1503 C C . THR A 1 186 ? 21.026 -38.384 -17.495 1.00 87.44 186 THR A C 1
ATOM 1505 O O . THR A 1 186 ? 22.156 -38.790 -17.766 1.00 87.44 186 THR A O 1
ATOM 1508 N N . ILE A 1 187 ? 20.523 -38.446 -16.252 1.00 78.25 187 ILE A N 1
ATOM 1509 C CA . ILE A 1 187 ? 21.196 -39.040 -15.074 1.00 78.25 187 ILE A CA 1
ATOM 1510 C C . ILE A 1 187 ? 20.784 -40.506 -14.922 1.00 78.25 187 ILE A C 1
ATOM 1512 O O . ILE A 1 187 ? 21.691 -41.330 -14.668 1.00 78.25 187 ILE A O 1
#